Protein AF-A0AAV2RS19-F1 (afdb_monomer)

Foldseek 3Di:
DDDDDDDPDDDDPVVVVVVVLLVVLQVLVCVPVVGGFQDADPVPDPDGPDDPVVVLVCLDPVVLVSLLVSDDPPCNVLVSLLSLLVSLLVCQQLADPFAFQLVLSLVSLQVSVVSCCPPVVVDDDDPVSCCSSPPVSVVCVVVVNHHCNVVDCVVVVVVVVVLVVCLPPPFDPPDPVRSVVRSVVVVCCVPDVVNVVPDDFDAAPPPRDGDDHPDDPVPPDPPPQDPSNVSNVVGTDDDD

pLDDT: mean 82.83, std 15.18, range [28.61, 96.69]

Sequence (240 aa):
MTRPGVSVTRPNPGTKKLMKAKENVQDIFAAVLGRRIDAADGTGHTGTSLTGNLAKRFFAGECRVLLYKIVKEPHLGHVKKLHLHFDVILRILSSKNHSIDMDKFGNLCTTTYVDVLTHFKWVDLTPTVHKVLAHATELISNNMCMGIGHLSEEGLEACHKIIRRFRVSWTLQTSDQANLKDLLKKLWLRSDPLFYSYRRVVRCPKCGLKGHRRNCPIYDEKLNQSESDIMVEDIFVDLE

Solvent-accessible surface area (backbone atoms only — not comparable to full-atom values): 14137 Å² total; per-residue (Å²): 140,80,82,81,78,84,76,84,72,77,79,53,76,69,52,55,56,48,51,54,51,49,51,54,52,23,52,61,44,18,75,76,69,74,46,54,59,80,32,73,40,90,82,75,55,98,52,58,49,74,40,73,70,51,54,58,50,56,63,31,71,76,39,51,60,50,48,63,72,71,45,56,83,88,52,36,69,57,52,54,52,50,52,47,51,51,43,31,52,52,51,50,44,56,26,54,92,43,41,49,40,60,67,61,48,39,50,53,28,48,55,52,49,51,51,44,60,73,77,39,74,89,61,82,75,49,73,67,58,45,44,55,39,73,42,40,55,60,54,26,52,76,47,78,30,24,28,50,32,73,78,46,63,66,63,60,61,55,44,52,60,51,52,56,50,36,63,74,74,73,31,54,84,88,41,72,67,52,21,50,54,43,40,51,54,54,50,50,59,67,68,32,65,72,61,53,70,69,53,82,78,55,50,16,85,86,79,62,46,72,88,38,70,84,72,45,84,87,76,49,67,84,67,77,77,47,74,51,51,53,57,43,54,72,33,44,47,84,85,128

Structure (mmCIF, N/CA/C/O backbone):
data_AF-A0AAV2RS19-F1
#
_entry.id   AF-A0AAV2RS19-F1
#
loop_
_atom_site.group_PDB
_atom_site.id
_atom_site.type_symbol
_atom_site.label_atom_id
_atom_site.label_alt_id
_atom_site.label_comp_id
_atom_site.label_asym_id
_atom_site.label_entity_id
_atom_site.label_seq_id
_atom_site.pdbx_PDB_ins_code
_atom_site.Cartn_x
_atom_site.Cartn_y
_atom_site.Cartn_z
_atom_site.occupancy
_atom_site.B_iso_or_equiv
_atom_site.auth_seq_id
_atom_site.auth_comp_id
_atom_site.auth_asym_id
_atom_site.auth_atom_id
_atom_site.pdbx_PDB_model_num
ATOM 1 N N . MET A 1 1 ? -2.161 44.501 -12.868 1.00 36.09 1 MET A N 1
ATOM 2 C CA . MET A 1 1 ? -2.977 43.920 -11.779 1.00 36.09 1 MET A CA 1
ATOM 3 C C . MET A 1 1 ? -2.150 42.858 -11.071 1.00 36.09 1 MET A C 1
ATOM 5 O O . MET A 1 1 ? -2.034 41.739 -11.551 1.00 36.09 1 MET A O 1
ATOM 9 N N . THR A 1 2 ? -1.472 43.247 -9.997 1.00 31.12 2 THR A N 1
ATOM 10 C CA . THR A 1 2 ? -0.630 42.381 -9.164 1.00 31.12 2 THR A CA 1
ATOM 11 C C . THR A 1 2 ? -1.507 41.627 -8.161 1.00 31.12 2 THR A C 1
ATOM 13 O O . THR A 1 2 ? -2.383 42.217 -7.534 1.00 31.12 2 THR A O 1
ATOM 16 N N . ARG A 1 3 ? -1.311 40.306 -8.040 1.00 28.61 3 ARG A N 1
ATOM 17 C CA . ARG A 1 3 ? -2.023 39.466 -7.062 1.00 28.61 3 ARG A CA 1
ATOM 18 C C . ARG A 1 3 ? -1.646 39.901 -5.635 1.00 28.61 3 ARG A C 1
ATOM 20 O O . ARG A 1 3 ? -0.450 39.998 -5.360 1.00 28.61 3 ARG A O 1
ATOM 27 N N . PRO A 1 4 ? -2.612 40.136 -4.731 1.00 34.50 4 PRO A N 1
ATOM 28 C CA . PRO A 1 4 ? -2.314 40.446 -3.341 1.00 34.50 4 PRO A CA 1
ATOM 29 C C . PRO A 1 4 ? -1.726 39.221 -2.629 1.00 34.50 4 PRO A C 1
ATOM 31 O O . PRO A 1 4 ? -2.142 38.084 -2.856 1.00 34.50 4 PRO A O 1
ATOM 34 N N . GLY A 1 5 ? -0.711 39.484 -1.804 1.00 32.06 5 GLY A N 1
ATOM 35 C CA . GLY A 1 5 ? 0.072 38.490 -1.085 1.00 32.06 5 GLY A CA 1
ATOM 36 C C . GLY A 1 5 ? -0.763 37.650 -0.124 1.00 32.06 5 GLY A C 1
ATOM 37 O O . GLY A 1 5 ? -1.627 38.152 0.592 1.00 32.06 5 GLY A O 1
ATOM 38 N N . VAL A 1 6 ? -0.460 36.354 -0.100 1.00 34.12 6 VAL A N 1
ATOM 39 C CA . VAL A 1 6 ? -0.968 35.408 0.892 1.00 34.12 6 VAL A CA 1
ATOM 40 C C . VAL A 1 6 ? -0.411 35.822 2.253 1.00 34.12 6 VAL A C 1
ATOM 42 O O . VAL A 1 6 ? 0.781 35.678 2.524 1.00 34.12 6 VAL A O 1
ATOM 45 N N . SER A 1 7 ? -1.269 36.379 3.104 1.00 33.34 7 SER A N 1
ATOM 46 C CA . SER A 1 7 ? -0.941 36.689 4.491 1.00 33.34 7 SER A CA 1
ATOM 47 C C . SER A 1 7 ? -0.591 35.399 5.234 1.00 33.34 7 SER A C 1
ATOM 49 O O . SER A 1 7 ? -1.427 34.503 5.351 1.00 33.34 7 SER A O 1
ATOM 51 N N . VAL A 1 8 ? 0.632 35.315 5.759 1.00 42.88 8 VAL A N 1
ATOM 52 C CA . VAL A 1 8 ? 1.064 34.255 6.678 1.00 42.88 8 VAL A CA 1
ATOM 53 C C . VAL A 1 8 ? 0.287 34.422 7.986 1.00 42.88 8 VAL A C 1
ATOM 55 O O . VAL A 1 8 ? 0.667 35.180 8.878 1.00 42.88 8 VAL A O 1
ATOM 58 N N . THR A 1 9 ? -0.860 33.756 8.087 1.00 40.84 9 THR A N 1
ATOM 59 C CA . THR A 1 9 ? -1.677 33.730 9.301 1.00 40.84 9 THR A CA 1
ATOM 60 C C . THR A 1 9 ? -0.930 32.966 10.392 1.00 40.84 9 THR A C 1
ATOM 62 O O . THR A 1 9 ? -0.548 31.811 10.199 1.00 40.84 9 THR A O 1
ATOM 65 N N . ARG A 1 10 ? -0.717 33.603 11.552 1.00 43.56 10 ARG A N 1
ATOM 66 C CA . ARG A 1 10 ? -0.135 32.959 12.739 1.00 43.56 10 ARG A CA 1
ATOM 67 C C . ARG A 1 10 ? -0.940 31.694 13.098 1.00 43.56 10 ARG A C 1
ATOM 69 O O . ARG A 1 10 ? -2.168 31.763 13.121 1.00 43.56 10 ARG A O 1
ATOM 76 N N . PRO A 1 11 ? -0.288 30.564 13.428 1.00 41.28 11 PRO A N 1
ATOM 77 C CA . PRO A 1 11 ? -0.990 29.335 13.787 1.00 41.28 11 PRO A CA 1
ATOM 78 C C . PRO A 1 11 ? -1.848 29.529 15.052 1.00 41.28 11 PRO A C 1
ATOM 80 O O . PRO A 1 11 ? -1.338 29.892 16.117 1.00 41.28 11 PRO A O 1
ATOM 83 N N . ASN A 1 12 ? -3.158 29.291 14.911 1.00 44.81 12 ASN A N 1
ATOM 84 C CA . ASN A 1 12 ? -4.195 29.326 15.953 1.00 44.81 12 ASN A CA 1
ATOM 85 C C . ASN A 1 12 ? -3.767 28.460 17.168 1.00 44.81 12 ASN A C 1
ATOM 87 O O . ASN A 1 12 ? -3.241 27.373 16.940 1.00 44.81 12 ASN A O 1
ATOM 91 N N . PRO A 1 13 ? -3.935 28.848 18.447 1.00 48.97 13 PRO A N 1
ATOM 92 C CA . PRO A 1 13 ? -3.468 28.087 19.622 1.00 48.97 13 PRO A CA 1
ATOM 93 C C . PRO A 1 13 ? -3.751 26.569 19.631 1.00 48.97 13 PRO A C 1
ATOM 95 O O . PRO A 1 13 ? -2.924 25.806 20.138 1.00 48.97 13 PRO A O 1
ATOM 98 N N . GLY A 1 14 ? -4.851 26.104 19.026 1.00 61.72 14 GLY A N 1
ATOM 99 C CA . GLY A 1 14 ? -5.127 24.670 18.829 1.00 61.72 14 GLY A CA 1
ATOM 100 C C . GLY A 1 14 ? -4.103 23.953 17.934 1.00 61.72 14 GLY A C 1
ATOM 101 O O . GLY A 1 14 ? -3.698 22.829 18.224 1.00 61.72 14 GLY A O 1
ATOM 102 N N . THR A 1 15 ? -3.587 24.634 16.910 1.00 72.94 15 THR A N 1
ATOM 103 C CA . THR A 1 15 ? -2.567 24.096 15.993 1.00 72.94 15 THR A CA 1
ATOM 104 C C . THR A 1 15 ? -1.207 23.923 16.670 1.00 72.94 15 THR A C 1
ATOM 106 O O . THR A 1 15 ? -0.513 22.958 16.381 1.00 72.94 15 THR A O 1
ATOM 109 N N . LYS A 1 16 ? -0.836 24.765 17.647 1.00 78.62 16 LYS A N 1
ATOM 110 C CA . LYS A 1 16 ? 0.425 24.589 18.398 1.00 78.62 16 LYS A CA 1
ATOM 111 C C . LYS A 1 16 ? 0.408 23.336 19.276 1.00 78.62 16 LYS A C 1
ATOM 113 O O . LYS A 1 16 ? 1.398 22.610 19.326 1.00 78.62 16 LYS A O 1
ATOM 118 N N . LYS A 1 17 ? -0.719 23.068 19.947 1.00 86.12 17 LYS A N 1
ATOM 119 C CA . LYS A 1 17 ? -0.909 21.832 20.726 1.00 86.12 17 LYS A CA 1
ATOM 120 C C . LYS A 1 17 ? -0.865 20.600 19.819 1.00 86.12 17 LYS A C 1
ATOM 122 O O . LYS A 1 17 ? -0.201 19.628 20.166 1.00 86.12 17 LYS A O 1
ATOM 127 N N . LEU A 1 18 ? -1.508 20.675 18.651 1.00 84.38 18 LEU A N 1
ATOM 128 C CA . LEU A 1 18 ? -1.492 19.614 17.645 1.00 84.38 18 LEU A CA 1
ATOM 129 C C . LEU A 1 18 ? -0.078 19.342 17.112 1.00 84.38 18 LEU A C 1
ATOM 131 O O . LEU A 1 18 ? 0.334 18.190 17.063 1.00 84.38 18 LEU A O 1
ATOM 135 N N . MET A 1 19 ? 0.681 20.386 16.768 1.00 85.88 19 MET A N 1
ATOM 136 C CA . MET A 1 19 ? 2.053 20.254 16.264 1.00 85.88 19 MET A CA 1
ATOM 137 C C . MET A 1 19 ? 2.973 19.607 17.302 1.00 85.88 19 MET A C 1
ATOM 139 O O . MET A 1 19 ? 3.688 18.666 16.976 1.00 85.88 19 MET A O 1
ATOM 143 N N . LYS A 1 20 ? 2.881 20.021 18.573 1.00 88.56 20 LYS A N 1
ATOM 144 C CA . LYS A 1 20 ? 3.653 19.403 19.661 1.00 88.56 20 LYS A CA 1
ATOM 145 C C . LYS A 1 20 ? 3.257 17.940 19.896 1.00 88.56 20 LYS A C 1
ATOM 147 O O . LYS A 1 20 ? 4.112 17.094 20.132 1.00 88.56 20 LYS A O 1
ATOM 152 N N . ALA A 1 21 ? 1.962 17.626 19.826 1.00 87.50 21 ALA A N 1
ATOM 153 C CA . ALA A 1 21 ? 1.491 16.245 19.923 1.00 87.50 21 ALA A CA 1
ATOM 154 C C . ALA A 1 21 ? 1.991 15.394 18.745 1.00 87.50 21 ALA A C 1
ATOM 156 O O . ALA A 1 21 ? 2.433 14.267 18.956 1.00 87.50 21 ALA A O 1
ATOM 157 N N . LYS A 1 22 ? 1.979 15.949 17.527 1.00 89.00 22 LYS A N 1
ATOM 158 C CA . LYS A 1 22 ? 2.530 15.314 16.328 1.00 89.00 22 LYS A CA 1
ATOM 159 C C . LYS A 1 22 ? 4.017 15.016 16.502 1.00 89.00 22 LYS A C 1
ATOM 161 O O . LYS A 1 22 ? 4.405 13.872 16.308 1.00 89.00 22 LYS A O 1
ATOM 166 N N . GLU A 1 23 ? 4.823 15.986 16.926 1.00 88.88 23 GLU A N 1
ATOM 167 C CA . GLU A 1 23 ? 6.261 15.791 17.178 1.00 88.88 23 GLU A CA 1
ATOM 168 C C . GLU A 1 23 ? 6.518 14.670 18.194 1.00 88.88 23 GLU A C 1
ATOM 170 O O . GLU A 1 23 ? 7.289 13.753 17.914 1.00 88.88 23 GLU A O 1
ATOM 175 N N . ASN A 1 24 ? 5.791 14.665 19.316 1.00 89.50 24 ASN A N 1
ATOM 176 C CA . ASN A 1 24 ? 5.909 13.606 20.322 1.00 89.50 24 ASN A CA 1
ATOM 177 C C . ASN A 1 24 ? 5.630 12.215 19.731 1.00 89.50 24 ASN A C 1
ATOM 179 O O . ASN A 1 24 ? 6.363 11.263 19.994 1.00 89.50 24 ASN A O 1
ATOM 183 N N . VAL A 1 25 ? 4.573 12.083 18.924 1.00 88.62 25 VAL A N 1
ATOM 184 C CA . VAL A 1 25 ? 4.235 10.817 18.258 1.00 88.62 25 VAL A CA 1
ATOM 185 C C . VAL A 1 25 ? 5.331 10.430 17.263 1.00 88.62 25 VAL A C 1
ATOM 187 O O . VAL A 1 25 ? 5.772 9.282 17.253 1.00 88.62 25 VAL A O 1
ATOM 190 N N . GLN A 1 26 ? 5.818 11.377 16.461 1.00 88.75 26 GLN A N 1
ATOM 191 C CA . GLN A 1 26 ? 6.881 11.130 15.488 1.00 88.75 26 GLN A CA 1
ATOM 192 C C . GLN A 1 26 ? 8.158 10.605 16.138 1.00 88.75 26 GLN A C 1
ATOM 194 O O . GLN A 1 26 ? 8.768 9.691 15.587 1.00 88.75 26 GLN A O 1
ATOM 199 N N . ASP A 1 27 ? 8.539 11.142 17.295 1.00 87.88 27 ASP A N 1
ATOM 200 C CA . ASP A 1 27 ? 9.735 10.718 18.021 1.00 87.88 27 ASP A CA 1
ATOM 201 C C . ASP A 1 27 ? 9.582 9.319 18.626 1.00 87.88 27 ASP A C 1
ATOM 203 O O . ASP A 1 27 ? 10.487 8.491 18.496 1.00 87.88 27 ASP A O 1
ATOM 207 N N . ILE A 1 28 ? 8.410 9.002 19.189 1.00 87.38 28 ILE A N 1
ATOM 208 C CA . ILE A 1 28 ? 8.114 7.656 19.708 1.00 87.38 28 ILE A CA 1
ATOM 209 C C . ILE A 1 28 ? 8.199 6.614 18.588 1.00 87.38 28 ILE A C 1
ATOM 211 O O . ILE A 1 28 ? 8.817 5.561 18.753 1.00 87.38 28 ILE A O 1
ATOM 215 N N . PHE A 1 29 ? 7.608 6.904 17.427 1.00 86.06 29 PHE A N 1
ATOM 216 C CA . PHE A 1 29 ? 7.669 5.993 16.287 1.00 86.06 29 PHE A CA 1
ATOM 217 C C . PHE A 1 29 ? 9.056 5.944 15.642 1.00 86.06 29 PHE A C 1
ATOM 219 O O . PHE A 1 29 ? 9.463 4.879 15.181 1.00 86.06 29 PHE A O 1
ATOM 226 N N . ALA A 1 30 ? 9.808 7.047 15.633 1.00 86.88 30 ALA A N 1
ATOM 227 C CA . ALA A 1 30 ? 11.164 7.075 15.092 1.00 86.88 30 ALA A CA 1
ATOM 228 C C . ALA A 1 30 ? 12.121 6.164 15.862 1.00 86.88 30 ALA A C 1
ATOM 230 O O . ALA A 1 30 ? 12.968 5.533 15.232 1.00 86.88 30 ALA A O 1
ATOM 231 N N . ALA A 1 31 ? 11.951 6.037 17.181 1.00 84.44 31 ALA A N 1
ATOM 232 C CA . ALA A 1 31 ? 12.764 5.145 18.005 1.00 84.44 31 ALA A CA 1
ATOM 233 C C . ALA A 1 31 ? 12.666 3.668 17.575 1.00 84.44 31 ALA A C 1
ATOM 235 O O . ALA A 1 31 ? 13.648 2.939 17.666 1.00 84.44 31 ALA A O 1
ATOM 236 N N . VAL A 1 32 ? 11.509 3.231 17.062 1.00 83.38 32 VAL A N 1
ATOM 237 C CA . VAL A 1 32 ? 11.280 1.833 16.642 1.00 83.38 32 VAL A CA 1
ATOM 238 C C . VAL A 1 32 ? 11.424 1.652 15.132 1.00 83.38 32 VAL A C 1
ATOM 240 O O . VAL A 1 32 ? 12.024 0.694 14.641 1.00 83.38 32 VAL A O 1
ATOM 243 N N . LEU A 1 33 ? 10.900 2.594 14.351 1.00 81.75 33 LEU A N 1
ATOM 244 C CA . LEU A 1 33 ? 10.945 2.519 12.894 1.00 81.75 33 LEU A CA 1
ATOM 245 C C . LEU A 1 33 ? 12.289 2.979 12.318 1.00 81.75 33 LEU A C 1
ATOM 247 O O . LEU A 1 33 ? 12.562 2.731 11.142 1.00 81.75 33 LEU A O 1
ATOM 251 N N . GLY A 1 34 ? 13.135 3.626 13.120 1.00 81.44 34 GLY A N 1
ATOM 252 C CA . GLY A 1 34 ? 14.403 4.217 12.690 1.00 81.44 34 GLY A CA 1
ATOM 253 C C . GLY A 1 34 ? 14.232 5.444 11.787 1.00 81.44 34 GLY A C 1
ATOM 254 O O . GLY A 1 34 ? 15.206 5.918 11.208 1.00 81.44 34 GLY A O 1
ATOM 255 N N . ARG A 1 35 ? 12.995 5.932 11.602 1.00 80.62 35 ARG A N 1
ATOM 256 C CA . ARG A 1 35 ? 12.638 7.105 10.788 1.00 80.62 35 ARG A CA 1
ATOM 257 C C . ARG A 1 35 ? 11.384 7.777 11.340 1.00 80.62 35 ARG A C 1
ATOM 259 O O . ARG A 1 35 ? 10.464 7.088 11.773 1.00 80.62 35 ARG A O 1
ATOM 266 N N . ARG A 1 36 ? 11.317 9.109 11.252 1.00 80.75 36 ARG A N 1
ATOM 267 C CA . ARG A 1 36 ? 10.113 9.878 11.605 1.00 80.75 36 ARG A CA 1
ATOM 268 C C . ARG A 1 36 ? 8.989 9.627 10.595 1.00 80.75 36 ARG A C 1
ATOM 270 O O . ARG A 1 36 ? 9.194 9.746 9.385 1.00 80.75 36 ARG A O 1
ATOM 277 N N . ILE A 1 37 ? 7.803 9.295 11.100 1.00 83.25 37 ILE A N 1
ATOM 278 C CA . ILE A 1 37 ? 6.567 9.185 10.308 1.00 83.25 37 ILE A CA 1
ATOM 279 C C . ILE A 1 37 ? 6.061 10.591 9.966 1.00 83.25 37 ILE A C 1
ATOM 281 O O . ILE A 1 37 ? 6.211 11.499 10.773 1.00 83.25 37 ILE A O 1
ATOM 285 N N . ASP A 1 38 ? 5.444 10.783 8.798 1.00 81.38 38 ASP A N 1
ATOM 286 C CA . ASP A 1 38 ? 4.766 12.038 8.426 1.00 81.38 38 ASP A CA 1
ATOM 287 C C . ASP A 1 38 ? 5.663 13.295 8.537 1.00 81.38 38 ASP A C 1
ATOM 289 O O . ASP A 1 38 ? 5.249 14.383 8.954 1.00 81.38 38 ASP A O 1
ATOM 293 N N . ALA A 1 39 ? 6.942 13.114 8.200 1.00 80.19 39 ALA A N 1
ATOM 294 C CA . ALA A 1 39 ? 7.935 14.174 8.098 1.00 80.19 39 ALA A CA 1
ATOM 295 C C . ALA A 1 39 ? 8.169 14.515 6.622 1.00 80.19 39 ALA A C 1
ATOM 297 O O . ALA A 1 39 ? 8.086 13.633 5.763 1.00 80.19 39 ALA A O 1
ATOM 298 N N . ALA A 1 40 ? 8.466 15.781 6.324 1.00 71.31 40 ALA A N 1
ATOM 299 C CA . ALA A 1 40 ? 8.896 16.172 4.985 1.00 71.31 40 ALA A CA 1
ATOM 300 C C . ALA A 1 40 ? 10.187 15.425 4.620 1.00 71.31 40 ALA A C 1
ATOM 302 O O . ALA A 1 40 ? 11.056 15.225 5.475 1.00 71.31 40 ALA A O 1
ATOM 303 N N . ASP A 1 41 ? 10.307 14.993 3.366 1.00 65.56 41 ASP A N 1
ATOM 304 C CA . ASP A 1 41 ? 11.537 14.361 2.900 1.00 65.56 41 ASP A CA 1
ATOM 305 C C . ASP A 1 41 ? 12.698 15.373 2.972 1.00 65.56 41 ASP A C 1
ATOM 307 O O . ASP A 1 41 ? 12.672 16.431 2.341 1.00 65.56 41 ASP A O 1
ATOM 311 N N . GLY A 1 42 ? 13.733 15.049 3.756 1.00 58.94 42 GLY A N 1
ATOM 312 C CA . GLY A 1 42 ? 14.910 15.902 3.952 1.00 58.94 42 GLY A CA 1
ATOM 313 C C . GLY A 1 42 ? 15.753 16.097 2.687 1.00 58.94 42 GLY A C 1
ATOM 314 O O . GLY A 1 42 ? 16.681 16.898 2.692 1.00 58.94 42 GLY A O 1
ATOM 315 N N . THR A 1 43 ? 15.438 15.382 1.602 1.00 60.56 43 THR A N 1
ATOM 316 C CA . THR A 1 43 ? 16.114 15.506 0.302 1.00 60.56 43 THR A CA 1
ATOM 317 C C . THR A 1 43 ? 15.512 16.569 -0.626 1.00 60.56 43 THR A C 1
ATOM 319 O O . THR A 1 43 ? 15.966 16.699 -1.760 1.00 60.56 43 THR A O 1
ATOM 322 N N . GLY A 1 44 ? 14.507 17.334 -0.180 1.00 52.09 44 GLY A N 1
ATOM 323 C CA . GLY A 1 44 ? 13.930 18.443 -0.954 1.00 52.09 44 GLY A CA 1
ATOM 324 C C . GLY A 1 44 ? 12.999 18.021 -2.097 1.00 52.09 44 GLY A C 1
ATOM 325 O O . GLY A 1 44 ? 12.537 18.870 -2.857 1.00 52.09 44 GLY A O 1
ATOM 326 N N . HIS A 1 45 ? 12.689 16.728 -2.217 1.00 56.41 45 HIS A N 1
ATOM 327 C CA . HIS A 1 45 ? 11.635 16.250 -3.106 1.00 56.41 45 HIS A CA 1
ATOM 328 C C . HIS A 1 45 ? 10.264 16.514 -2.468 1.00 56.41 45 HIS A C 1
ATOM 330 O O . HIS A 1 45 ? 10.086 16.362 -1.260 1.00 56.41 45 HIS A O 1
ATOM 336 N N . THR A 1 46 ? 9.275 16.896 -3.277 1.00 55.22 46 THR A N 1
ATOM 337 C CA . THR A 1 46 ? 7.878 17.014 -2.849 1.00 55.22 46 THR A CA 1
AT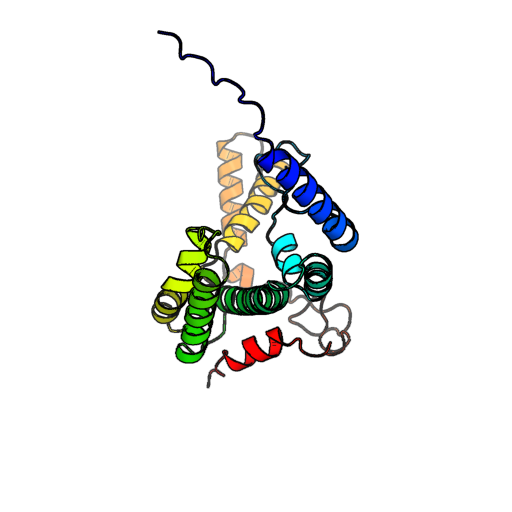OM 338 C C . THR A 1 46 ? 7.353 15.639 -2.426 1.00 55.22 46 THR A C 1
ATOM 340 O O . THR A 1 46 ? 7.038 14.794 -3.258 1.00 55.22 46 THR A O 1
ATOM 343 N N . GLY A 1 47 ? 7.285 15.397 -1.117 1.00 61.59 47 GLY A N 1
ATOM 344 C CA . GLY A 1 47 ? 6.792 14.145 -0.550 1.00 61.59 47 GLY A CA 1
ATOM 345 C C . GLY A 1 47 ? 6.864 14.114 0.976 1.00 61.59 47 GLY A C 1
ATOM 346 O O . GLY A 1 47 ? 7.606 14.873 1.604 1.00 61.59 47 GLY A O 1
ATOM 347 N N . THR A 1 48 ? 6.076 13.225 1.578 1.00 67.50 48 THR A N 1
ATOM 348 C CA . THR A 1 48 ? 6.181 12.870 2.998 1.00 67.50 48 THR A CA 1
ATOM 349 C C . THR A 1 48 ? 6.960 11.563 3.142 1.00 67.50 48 THR A C 1
ATOM 351 O O . THR A 1 48 ? 7.063 10.769 2.207 1.00 67.50 48 THR A O 1
ATOM 354 N N . SER A 1 49 ? 7.488 11.286 4.334 1.00 66.81 49 SER A N 1
ATOM 355 C CA . SER A 1 49 ? 8.215 10.047 4.642 1.00 66.81 49 SER A CA 1
ATOM 356 C C . SER A 1 49 ? 7.359 8.765 4.556 1.00 66.81 49 SER A C 1
ATOM 358 O O . SER A 1 49 ? 7.868 7.661 4.781 1.00 66.81 49 SER A O 1
ATOM 360 N N . LEU A 1 50 ? 6.075 8.888 4.198 1.00 80.88 50 LEU A N 1
ATOM 361 C CA . LEU A 1 50 ? 5.061 7.836 4.111 1.00 80.88 50 LEU A CA 1
ATOM 362 C C . LEU A 1 50 ? 5.235 6.960 2.860 1.00 80.88 50 LEU A C 1
ATOM 364 O O . LEU A 1 50 ? 4.443 6.984 1.925 1.00 80.88 50 LEU A O 1
ATOM 368 N N . THR A 1 51 ? 6.295 6.155 2.848 1.00 83.25 51 THR A N 1
ATOM 369 C CA . THR A 1 51 ? 6.535 5.158 1.790 1.00 83.25 51 THR A CA 1
ATOM 370 C C . THR A 1 51 ? 5.751 3.864 2.032 1.00 83.25 51 THR A C 1
ATOM 372 O O . THR A 1 51 ? 5.463 3.518 3.177 1.00 83.25 51 THR A O 1
ATOM 375 N N . GLY A 1 52 ? 5.509 3.068 0.983 1.00 82.25 52 GLY A N 1
ATOM 376 C CA . GLY A 1 52 ? 4.851 1.757 1.119 1.00 82.25 52 GLY A CA 1
ATOM 377 C C . GLY A 1 52 ? 5.555 0.799 2.096 1.00 82.25 52 GLY A C 1
ATOM 378 O O . GLY A 1 52 ? 4.902 0.046 2.812 1.00 82.25 52 GLY A O 1
ATOM 379 N N . ASN A 1 53 ? 6.886 0.873 2.215 1.00 83.81 53 ASN A N 1
ATOM 380 C CA . ASN A 1 53 ? 7.626 0.097 3.219 1.00 83.81 53 ASN A CA 1
ATOM 381 C C . ASN A 1 53 ? 7.355 0.581 4.649 1.00 83.81 53 ASN A C 1
ATOM 383 O O . ASN A 1 53 ? 7.294 -0.235 5.566 1.00 83.81 53 ASN A O 1
ATOM 387 N N . LEU A 1 54 ? 7.206 1.89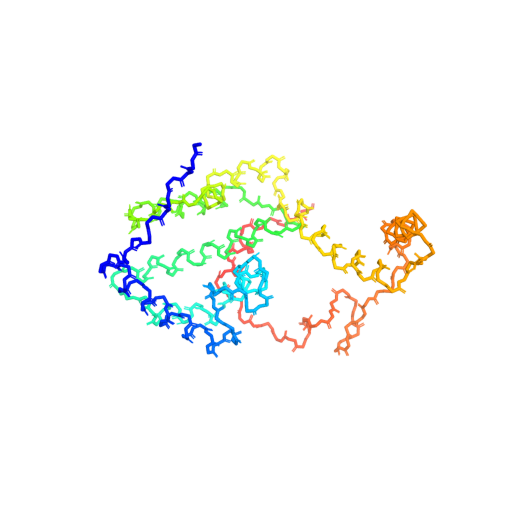4 4.847 1.00 86.50 54 LEU A N 1
ATOM 388 C CA . LEU A 1 54 ? 6.853 2.452 6.149 1.00 86.50 54 LEU A CA 1
ATOM 389 C C . LEU A 1 54 ? 5.417 2.074 6.525 1.00 86.50 54 LEU A C 1
ATOM 391 O O . LEU A 1 54 ? 5.193 1.655 7.655 1.00 86.50 54 LEU A O 1
ATOM 395 N N . ALA A 1 55 ? 4.482 2.139 5.572 1.00 87.88 55 ALA A N 1
ATOM 396 C CA . ALA A 1 55 ? 3.098 1.714 5.771 1.00 87.88 55 ALA A CA 1
ATOM 397 C C . ALA A 1 55 ? 3.011 0.239 6.200 1.00 87.88 55 ALA A C 1
ATOM 399 O O . ALA A 1 55 ? 2.383 -0.068 7.208 1.00 87.88 55 ALA A O 1
ATOM 400 N N . LYS A 1 56 ? 3.730 -0.668 5.521 1.00 86.94 56 LYS A N 1
ATOM 401 C CA . LYS A 1 56 ? 3.792 -2.093 5.905 1.00 86.94 56 LYS A CA 1
ATOM 402 C C . LYS A 1 56 ? 4.308 -2.296 7.332 1.00 86.94 56 LYS A C 1
ATOM 404 O O . LYS A 1 56 ? 3.773 -3.115 8.068 1.00 86.94 56 LYS A O 1
ATOM 409 N N . ARG A 1 57 ? 5.324 -1.532 7.749 1.00 87.38 57 ARG A N 1
ATOM 410 C CA . ARG A 1 57 ? 5.838 -1.593 9.128 1.00 87.38 57 ARG A CA 1
ATOM 411 C C . ARG A 1 57 ? 4.878 -0.985 10.147 1.00 87.38 57 ARG A C 1
ATOM 413 O O . ARG A 1 57 ? 4.810 -1.483 11.261 1.00 87.38 57 ARG A O 1
ATOM 420 N N . PHE A 1 58 ? 4.124 0.047 9.775 1.00 89.25 58 PHE A N 1
ATOM 421 C CA . PHE A 1 58 ? 3.141 0.678 10.656 1.00 89.25 58 PHE A CA 1
ATOM 422 C C . PHE A 1 58 ? 2.014 -0.279 11.071 1.00 89.25 58 PHE A C 1
ATOM 424 O O . PHE A 1 58 ? 1.533 -0.201 12.201 1.00 89.25 58 PHE A O 1
ATOM 431 N N . PHE A 1 59 ? 1.615 -1.201 10.191 1.00 88.81 59 PHE A N 1
ATOM 432 C CA . PHE A 1 59 ? 0.607 -2.218 10.507 1.00 88.81 59 PHE A CA 1
ATOM 433 C C . PHE A 1 59 ? 1.165 -3.465 11.213 1.00 88.81 59 PHE A C 1
ATOM 435 O O . PHE A 1 59 ? 0.391 -4.263 11.743 1.00 88.81 59 PHE A O 1
ATOM 442 N N . ALA A 1 60 ? 2.493 -3.600 11.302 1.00 85.00 60 ALA A N 1
ATOM 443 C CA . ALA A 1 60 ? 3.144 -4.713 11.983 1.00 85.00 60 ALA A CA 1
ATOM 444 C C . ALA A 1 60 ? 2.965 -4.659 13.514 1.00 85.00 60 ALA A C 1
ATOM 446 O O . ALA A 1 60 ? 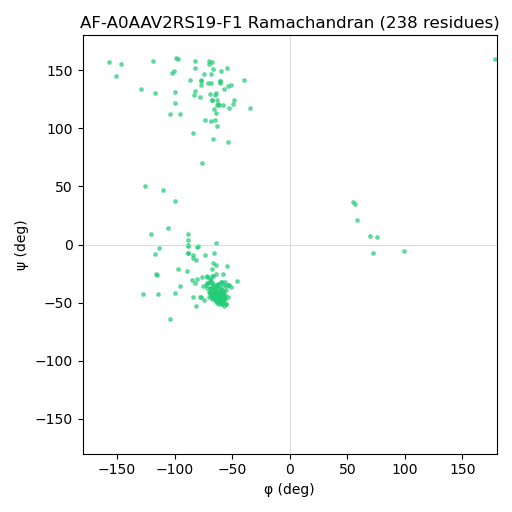2.750 -3.598 14.110 1.00 85.00 60 ALA A O 1
ATOM 447 N N . GLY A 1 61 ? 3.116 -5.819 14.165 1.00 81.69 61 GLY A N 1
ATOM 448 C CA . GLY A 1 61 ? 2.900 -5.982 15.609 1.00 81.69 61 GLY A CA 1
ATOM 449 C C . GLY A 1 61 ? 3.724 -5.034 16.489 1.00 81.69 61 GLY A C 1
ATOM 450 O O . GLY A 1 61 ? 3.210 -4.523 17.482 1.00 81.69 61 GLY A O 1
ATOM 451 N N . GLU A 1 62 ? 4.960 -4.712 16.094 1.00 82.94 62 GLU A N 1
ATOM 452 C CA . GLU A 1 62 ? 5.822 -3.757 16.812 1.00 82.94 62 GLU A CA 1
ATOM 453 C C . GLU A 1 62 ? 5.151 -2.381 16.976 1.00 82.94 62 GLU A C 1
ATOM 455 O O . GLU A 1 62 ? 5.161 -1.793 18.059 1.00 82.94 62 GLU A O 1
ATOM 460 N N . CYS A 1 63 ? 4.514 -1.876 15.915 1.00 84.56 63 CYS A N 1
ATOM 461 C CA . CYS A 1 63 ? 3.834 -0.583 15.928 1.00 84.56 63 CYS A CA 1
ATOM 462 C C . CYS A 1 63 ? 2.484 -0.622 16.650 1.00 84.56 63 CYS A C 1
ATOM 464 O O . CYS A 1 63 ? 2.099 0.389 17.243 1.00 84.56 63 CYS A O 1
ATOM 466 N N . ARG A 1 64 ? 1.799 -1.775 16.682 1.00 84.62 64 ARG A N 1
ATOM 467 C CA . ARG A 1 64 ? 0.573 -1.953 17.486 1.00 84.62 64 ARG A CA 1
ATOM 468 C C . ARG A 1 64 ? 0.836 -1.670 18.958 1.00 84.62 64 ARG A C 1
ATOM 470 O O . ARG A 1 64 ? 0.129 -0.876 19.572 1.00 84.62 64 ARG A O 1
ATOM 477 N N . VAL A 1 65 ? 1.906 -2.245 19.507 1.00 85.19 65 VAL A N 1
ATOM 478 C CA . VAL A 1 65 ? 2.276 -2.051 20.918 1.00 85.19 65 VAL A CA 1
ATOM 479 C C . VAL A 1 65 ? 2.551 -0.576 21.230 1.00 85.19 65 VAL A C 1
ATOM 481 O O . VAL A 1 65 ? 2.189 -0.094 22.304 1.00 85.19 65 VAL A O 1
ATOM 484 N N . LEU A 1 66 ? 3.154 0.168 20.298 1.00 85.38 66 LEU A N 1
ATOM 485 C CA . LEU A 1 66 ? 3.387 1.606 20.467 1.00 85.38 66 LEU A CA 1
ATOM 486 C C . LEU A 1 66 ? 2.092 2.411 20.452 1.00 85.38 66 LEU A C 1
ATOM 488 O O . LEU A 1 66 ? 1.913 3.276 21.309 1.00 85.38 66 LEU A O 1
ATOM 492 N N . LEU A 1 67 ? 1.175 2.110 19.527 1.00 85.50 67 LEU A N 1
ATOM 493 C CA . LEU A 1 67 ? -0.136 2.761 19.487 1.00 85.50 67 LEU A CA 1
ATOM 494 C C . LEU A 1 67 ? -0.861 2.617 20.825 1.00 85.50 67 LEU A C 1
ATOM 496 O O . LEU A 1 67 ? -1.441 3.586 21.310 1.00 85.50 67 LEU A O 1
ATOM 500 N N . TYR A 1 68 ? -0.753 1.450 21.463 1.00 84.62 68 TYR A N 1
ATOM 501 C CA . TYR A 1 68 ? -1.424 1.187 22.737 1.00 84.62 68 TYR A CA 1
ATOM 502 C C . TYR A 1 68 ? -0.872 2.029 23.889 1.00 84.62 68 TYR A C 1
ATOM 504 O O . TYR A 1 68 ? -1.595 2.311 24.837 1.00 84.62 68 TYR A O 1
ATOM 512 N N . LYS A 1 69 ? 0.400 2.436 23.812 1.00 86.06 69 LYS A N 1
ATOM 513 C CA . LYS A 1 69 ? 1.031 3.315 24.806 1.00 86.06 69 LYS A CA 1
ATOM 514 C C . LYS A 1 69 ? 0.676 4.786 24.594 1.00 86.06 69 LYS A C 1
ATOM 516 O O . LYS A 1 69 ? 0.671 5.557 25.549 1.00 86.06 69 LYS A O 1
ATOM 521 N N . ILE A 1 70 ? 0.429 5.182 23.347 1.00 87.19 70 ILE A N 1
ATOM 522 C CA . ILE A 1 70 ? 0.165 6.576 22.971 1.00 87.19 70 ILE A CA 1
ATOM 523 C C . ILE A 1 70 ? -1.309 6.928 23.189 1.00 87.19 70 ILE A C 1
ATOM 525 O O . ILE A 1 70 ? -1.623 8.000 23.710 1.00 87.19 70 ILE A O 1
ATOM 529 N N . VAL A 1 71 ? -2.213 6.043 22.766 1.00 87.19 71 VAL A N 1
ATOM 530 C CA . VAL A 1 71 ? -3.655 6.291 22.802 1.00 87.19 71 VAL A CA 1
ATOM 531 C C . VAL A 1 71 ? -4.200 5.974 24.189 1.00 87.19 71 VAL A C 1
ATOM 533 O O . VAL A 1 71 ? -3.968 4.900 24.734 1.00 87.19 71 VAL A O 1
ATOM 536 N N . LYS A 1 72 ? -4.944 6.923 24.757 1.00 86.94 72 LYS A N 1
ATOM 537 C CA . LYS A 1 72 ? -5.580 6.791 26.071 1.00 86.94 72 LYS A CA 1
ATOM 538 C C . LYS A 1 72 ? -7.042 6.364 25.933 1.00 86.94 72 LYS A C 1
ATOM 540 O O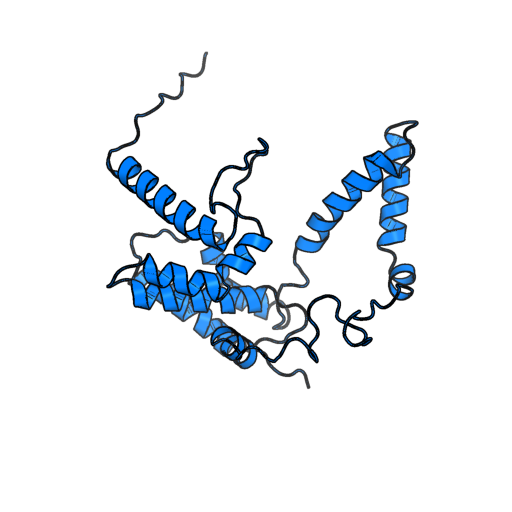 . LYS A 1 72 ? -7.664 6.567 24.888 1.00 86.94 72 LYS A O 1
ATOM 545 N N . GLU A 1 73 ? -7.594 5.811 27.008 1.00 84.62 73 GLU A N 1
ATOM 546 C CA . GLU A 1 73 ? -9.035 5.574 27.130 1.00 84.62 73 GLU A CA 1
ATOM 547 C C . GLU A 1 73 ? -9.829 6.890 27.019 1.00 84.62 73 GLU A C 1
ATOM 549 O O . GLU A 1 73 ? -9.303 7.945 27.396 1.00 84.62 73 GLU A O 1
ATOM 554 N N . PRO A 1 74 ? -11.070 6.872 26.491 1.00 85.38 74 PRO A N 1
ATOM 555 C CA . PRO A 1 74 ? -11.888 5.707 26.103 1.00 85.38 74 PRO A CA 1
ATOM 556 C C . PRO A 1 74 ? -11.675 5.217 24.654 1.00 85.38 74 PRO A C 1
ATOM 558 O O . PRO A 1 74 ? -12.333 4.289 24.195 1.00 85.38 74 PRO A O 1
ATOM 561 N N . HIS A 1 75 ? -10.794 5.864 23.885 1.00 87.00 75 HIS A N 1
ATOM 562 C CA . HIS A 1 75 ? -10.644 5.582 22.451 1.00 87.00 75 HIS A CA 1
ATOM 563 C C . HIS A 1 75 ? -9.728 4.395 22.149 1.00 87.00 75 HIS A C 1
ATOM 565 O O . HIS A 1 75 ? -9.692 3.932 21.008 1.00 87.00 75 HIS A O 1
ATOM 571 N N . LEU A 1 76 ? -8.985 3.901 23.143 1.00 89.50 76 LEU A N 1
ATOM 572 C CA . LEU A 1 76 ? -7.979 2.864 22.954 1.00 89.50 76 LEU A CA 1
ATOM 573 C C . LEU A 1 76 ? -8.589 1.607 22.329 1.00 89.50 76 LEU A C 1
ATOM 575 O O . LEU A 1 76 ? -8.112 1.184 21.280 1.00 89.50 76 LEU A O 1
ATOM 579 N N . GLY A 1 77 ? -9.664 1.057 22.905 1.00 90.56 77 GLY A N 1
ATOM 580 C CA . GLY A 1 77 ? -10.324 -0.146 22.379 1.00 90.56 77 GLY A CA 1
ATOM 581 C C . GLY A 1 77 ? -10.723 -0.021 20.904 1.00 90.56 77 GLY A C 1
ATOM 582 O O . GLY A 1 77 ? -10.410 -0.895 20.095 1.00 90.56 77 GLY A O 1
ATOM 583 N N . HIS A 1 78 ? -11.318 1.113 20.527 1.00 91.44 78 HIS A N 1
ATOM 584 C CA . HIS A 1 78 ? -11.726 1.372 19.146 1.00 91.44 78 HIS A CA 1
ATOM 585 C C . HIS A 1 78 ? -10.532 1.537 18.201 1.00 91.44 78 HIS A C 1
ATOM 587 O O . HIS A 1 78 ? -10.544 0.982 17.106 1.00 91.44 78 HIS A O 1
ATOM 593 N N . VAL A 1 79 ? -9.466 2.233 18.616 1.00 91.62 79 VAL A N 1
ATOM 594 C CA . VAL A 1 79 ? -8.259 2.376 17.784 1.00 91.62 79 VAL A CA 1
ATOM 595 C C . VAL A 1 79 ? -7.569 1.029 17.558 1.00 91.62 79 VAL A C 1
ATOM 597 O O . VAL A 1 79 ? -7.096 0.782 16.450 1.00 91.62 79 VAL A O 1
ATOM 600 N N . LYS A 1 80 ? -7.540 0.138 18.562 1.00 91.50 80 LYS A N 1
ATOM 601 C CA . LYS A 1 80 ? -7.004 -1.227 18.400 1.00 91.50 80 LYS A CA 1
ATOM 602 C C . LYS A 1 80 ? -7.753 -1.987 17.311 1.00 91.50 80 LYS A C 1
ATOM 604 O O . LYS A 1 80 ? -7.130 -2.501 16.385 1.00 91.50 80 LYS A O 1
ATOM 609 N N . LYS A 1 81 ? -9.085 -1.998 17.415 1.00 92.38 81 LYS A N 1
ATOM 610 C CA . LYS A 1 81 ? -9.971 -2.664 16.459 1.00 92.38 81 LYS A CA 1
ATOM 611 C C . LYS A 1 81 ? -9.798 -2.096 15.051 1.00 92.38 81 LYS A C 1
ATOM 613 O O . LYS A 1 81 ? -9.578 -2.855 14.115 1.00 92.38 81 LYS A O 1
ATOM 618 N N . LEU A 1 82 ? -9.794 -0.769 14.906 1.00 93.25 82 LEU A N 1
ATOM 619 C CA . LEU A 1 82 ? -9.586 -0.116 13.611 1.00 93.25 82 LEU A CA 1
ATOM 620 C C . LEU A 1 82 ? -8.225 -0.453 13.001 1.00 93.25 82 LEU A C 1
ATOM 622 O O . LEU A 1 82 ? -8.152 -0.761 11.816 1.00 93.25 82 LEU A O 1
ATOM 626 N N . HIS A 1 83 ? -7.145 -0.407 13.784 1.00 92.56 83 HIS A N 1
ATOM 627 C CA . HIS A 1 83 ? -5.806 -0.722 13.277 1.00 92.56 83 HIS A CA 1
ATOM 628 C C . HIS A 1 83 ? -5.715 -2.165 12.772 1.00 92.56 83 HIS A C 1
ATOM 630 O O . HIS A 1 83 ? -5.173 -2.394 11.691 1.00 92.56 83 HIS A O 1
ATOM 636 N N . LEU A 1 84 ? -6.305 -3.109 13.511 1.00 92.75 84 LEU A N 1
ATOM 637 C CA . LEU A 1 84 ? -6.396 -4.511 13.111 1.00 92.75 84 LEU A CA 1
ATOM 638 C C . LEU A 1 84 ? -7.219 -4.680 11.827 1.00 92.75 84 LEU A C 1
ATOM 640 O O . LEU A 1 84 ? -6.748 -5.294 10.874 1.00 92.75 84 LEU A O 1
ATOM 644 N N . HIS A 1 85 ? -8.415 -4.093 11.775 1.00 94.88 85 HIS A N 1
ATOM 645 C CA . HIS A 1 85 ? -9.295 -4.187 10.613 1.00 94.88 85 HIS A CA 1
ATOM 646 C C . HIS A 1 85 ? -8.645 -3.590 9.359 1.00 94.88 85 HIS A C 1
ATOM 648 O O . HIS A 1 85 ? -8.687 -4.206 8.298 1.00 94.88 85 HIS A O 1
ATOM 654 N N . PHE A 1 86 ? -7.989 -2.428 9.467 1.00 95.06 86 PHE A N 1
ATOM 655 C CA . PHE A 1 86 ? -7.274 -1.834 8.336 1.00 95.06 86 PHE A CA 1
ATOM 656 C C . PHE A 1 86 ? -6.089 -2.687 7.874 1.00 95.06 86 PHE A C 1
ATOM 658 O O . PHE A 1 86 ? -5.878 -2.778 6.667 1.00 95.06 86 PHE A O 1
ATOM 665 N N . ASP A 1 87 ? -5.345 -3.335 8.778 1.00 94.19 87 ASP A N 1
ATOM 666 C CA . ASP A 1 87 ? -4.298 -4.287 8.376 1.00 94.19 87 ASP A CA 1
ATOM 667 C C . ASP A 1 87 ? -4.889 -5.424 7.528 1.00 94.19 87 ASP A C 1
ATOM 669 O O . ASP A 1 87 ? -4.424 -5.682 6.417 1.00 94.19 87 ASP A O 1
ATOM 673 N N . VAL A 1 88 ? -5.964 -6.052 8.012 1.00 94.19 88 VAL A N 1
ATOM 674 C CA . VAL A 1 88 ? -6.647 -7.160 7.326 1.00 94.19 88 VAL A CA 1
ATOM 675 C C . VAL A 1 88 ? -7.197 -6.715 5.967 1.00 94.19 88 VAL A C 1
ATOM 677 O O . VAL A 1 88 ? -6.869 -7.316 4.944 1.00 94.19 88 VAL A O 1
ATOM 680 N N . ILE A 1 89 ? -7.957 -5.615 5.921 1.00 95.56 89 ILE A N 1
ATOM 681 C CA . ILE A 1 89 ? -8.563 -5.088 4.688 1.00 95.56 89 ILE A CA 1
ATOM 682 C C . ILE A 1 89 ? -7.491 -4.760 3.641 1.00 95.56 89 ILE A C 1
ATOM 684 O O . ILE A 1 89 ? -7.612 -5.154 2.481 1.00 95.56 89 ILE A O 1
ATOM 688 N N . LEU A 1 90 ? -6.417 -4.062 4.030 1.00 94.44 90 LEU A N 1
ATOM 689 C CA . LEU A 1 90 ? -5.353 -3.682 3.096 1.00 94.44 90 LEU A CA 1
ATOM 690 C C . LEU A 1 90 ? -4.578 -4.900 2.578 1.00 94.44 90 LEU A C 1
ATOM 692 O O . LEU A 1 90 ? -4.164 -4.905 1.414 1.00 94.44 90 LEU A O 1
ATOM 696 N N . ARG A 1 91 ? -4.394 -5.936 3.405 1.00 92.69 91 ARG A N 1
ATOM 697 C CA . ARG A 1 91 ? -3.766 -7.202 2.995 1.00 92.69 91 ARG A CA 1
ATOM 698 C C . ARG A 1 91 ? -4.628 -7.970 2.000 1.00 92.69 91 ARG A C 1
ATOM 700 O O . ARG A 1 91 ? -4.088 -8.438 1.000 1.00 92.69 91 ARG A O 1
ATOM 707 N N . ILE A 1 92 ? -5.937 -8.041 2.234 1.00 93.00 92 ILE A N 1
ATOM 708 C CA . ILE A 1 92 ? -6.899 -8.670 1.318 1.00 93.00 92 ILE A CA 1
ATOM 709 C C . ILE A 1 92 ? -6.916 -7.928 -0.021 1.00 93.00 92 ILE A C 1
ATOM 711 O O . ILE A 1 92 ? -6.727 -8.545 -1.068 1.00 93.00 92 ILE A O 1
ATOM 715 N N . LEU A 1 93 ? -7.017 -6.596 -0.001 1.00 92.75 93 LEU A N 1
ATOM 716 C CA . LEU A 1 93 ? -6.968 -5.766 -1.210 1.00 92.75 93 LEU A CA 1
ATOM 717 C C . LEU A 1 93 ? -5.673 -5.949 -2.008 1.00 92.75 93 LEU A C 1
ATOM 719 O O . LEU A 1 93 ? -5.701 -6.024 -3.235 1.00 92.75 93 LEU A O 1
ATOM 723 N N . SER A 1 94 ? -4.538 -6.031 -1.312 1.00 91.50 94 SER A N 1
ATOM 724 C CA . SER A 1 94 ? -3.212 -6.182 -1.923 1.00 91.50 94 SER A CA 1
ATOM 725 C C . SER A 1 94 ? -2.890 -7.623 -2.336 1.00 91.50 94 SER A C 1
ATOM 727 O O . SER A 1 94 ? -1.804 -7.880 -2.873 1.00 91.50 94 SER A O 1
ATOM 729 N N . SER A 1 95 ? -3.791 -8.571 -2.073 1.00 90.88 95 SER A N 1
ATOM 730 C CA . SER A 1 95 ? -3.607 -9.968 -2.444 1.00 90.88 95 SER A CA 1
ATOM 731 C C . SER A 1 95 ? -3.667 -10.134 -3.964 1.00 90.88 95 SER A C 1
ATOM 733 O O . SER A 1 95 ? -4.313 -9.368 -4.680 1.00 90.88 95 SER A O 1
ATOM 735 N N . LYS A 1 96 ? -2.893 -11.095 -4.472 1.00 86.25 96 LYS A N 1
ATOM 736 C CA . LYS A 1 96 ? -2.743 -11.343 -5.907 1.00 86.25 96 LYS A CA 1
ATOM 737 C C . LYS A 1 96 ? -3.548 -12.582 -6.297 1.00 86.25 96 LYS A C 1
ATOM 739 O O . LYS A 1 96 ? -4.536 -12.462 -7.003 1.00 86.25 96 LYS A O 1
ATOM 744 N N . ASN A 1 97 ? -3.203 -13.759 -5.789 1.00 82.25 97 ASN A N 1
ATOM 745 C CA . ASN A 1 97 ? -3.788 -15.029 -6.239 1.00 82.25 97 ASN A CA 1
ATOM 746 C C . ASN A 1 97 ? -4.703 -15.677 -5.188 1.00 82.25 97 ASN A C 1
ATOM 748 O O . ASN A 1 97 ? -4.543 -16.859 -4.906 1.00 82.25 97 ASN A O 1
ATOM 752 N N . HIS A 1 98 ? -5.607 -14.913 -4.576 1.00 86.06 98 HIS A N 1
ATOM 753 C CA . HIS A 1 98 ? -6.524 -15.452 -3.569 1.00 86.06 98 HIS A CA 1
ATOM 754 C C . HIS A 1 98 ? -7.963 -15.072 -3.896 1.00 86.06 98 HIS A C 1
ATOM 756 O O . HIS A 1 98 ? -8.229 -13.908 -4.213 1.00 86.06 98 HIS A O 1
ATOM 762 N N . SER A 1 99 ? -8.846 -16.068 -3.807 1.00 90.88 99 SER A N 1
ATOM 763 C CA . SER A 1 99 ? -10.293 -15.877 -3.814 1.00 90.88 99 SER A CA 1
ATOM 764 C C . SER A 1 99 ? -10.737 -15.380 -2.443 1.00 90.88 99 SER A C 1
ATOM 766 O O . SER A 1 99 ? -10.187 -15.792 -1.418 1.00 90.88 99 SER A O 1
ATOM 768 N N . ILE A 1 100 ? -11.692 -14.459 -2.430 1.00 92.75 100 ILE A N 1
ATOM 769 C CA . ILE A 1 100 ? -12.137 -13.740 -1.238 1.00 92.75 100 ILE A CA 1
ATOM 770 C C . ILE A 1 100 ? -13.601 -14.086 -0.969 1.00 92.75 100 ILE A C 1
ATOM 772 O O . ILE A 1 100 ? -14.446 -13.964 -1.855 1.00 92.75 100 ILE A O 1
ATOM 776 N N . ASP A 1 101 ? -13.905 -14.454 0.275 1.00 94.50 101 ASP A N 1
ATOM 777 C CA . ASP A 1 101 ? -15.274 -14.533 0.775 1.00 94.50 101 ASP A CA 1
ATOM 778 C C . ASP A 1 101 ? -15.857 -13.115 0.865 1.00 94.50 101 ASP A C 1
ATOM 780 O O . ASP A 1 101 ? -15.493 -12.301 1.725 1.00 94.50 101 ASP A O 1
ATOM 784 N N . MET A 1 102 ? -16.754 -12.813 -0.072 1.00 94.25 102 MET A N 1
ATOM 785 C CA . MET A 1 102 ? -17.331 -11.484 -0.236 1.00 94.25 102 MET A CA 1
ATOM 786 C C . MET A 1 102 ? -18.247 -11.082 0.919 1.00 94.25 102 MET A C 1
ATOM 788 O O . MET A 1 102 ? -18.304 -9.895 1.246 1.00 94.25 102 MET A O 1
ATOM 792 N N . ASP A 1 103 ? -18.915 -12.040 1.561 1.00 94.44 103 ASP A N 1
ATOM 793 C CA . ASP A 1 103 ? -19.832 -11.764 2.664 1.00 94.44 103 ASP A CA 1
ATOM 794 C C . ASP A 1 103 ? -19.040 -11.406 3.921 1.00 94.44 103 ASP A C 1
ATOM 796 O O . ASP A 1 103 ? -19.294 -10.378 4.561 1.00 94.44 103 ASP A O 1
ATOM 800 N N . LYS A 1 104 ? -18.012 -12.199 4.250 1.00 95.19 104 LYS A N 1
ATOM 801 C CA . LYS A 1 104 ? -17.119 -11.899 5.380 1.00 95.19 104 LYS A CA 1
ATOM 802 C C . LYS A 1 104 ? -16.369 -10.589 5.168 1.00 95.19 104 LYS A C 1
ATOM 804 O O . LYS A 1 104 ? -16.314 -9.755 6.077 1.00 95.19 104 LYS A O 1
ATOM 809 N N . PHE A 1 105 ? -15.825 -10.378 3.970 1.00 95.75 105 PHE A N 1
ATOM 810 C CA . PHE A 1 105 ? -15.105 -9.150 3.644 1.00 95.75 105 PHE A CA 1
ATOM 811 C C . PHE A 1 105 ? -16.021 -7.918 3.673 1.00 95.75 105 PHE A C 1
ATOM 813 O O . PHE A 1 105 ? -15.672 -6.905 4.282 1.00 95.75 105 PHE A O 1
ATOM 820 N N . GLY A 1 106 ? -17.218 -8.014 3.087 1.00 95.75 106 GLY A N 1
ATOM 821 C CA . GLY A 1 106 ? -18.219 -6.949 3.109 1.00 95.75 106 GLY A CA 1
ATOM 822 C C . GLY A 1 106 ? -18.619 -6.566 4.532 1.00 95.75 106 GLY A C 1
ATOM 823 O O . GLY A 1 106 ? -18.571 -5.388 4.890 1.00 95.75 106 GLY A O 1
ATOM 824 N N . ASN A 1 107 ? -18.899 -7.560 5.379 1.00 96.69 107 ASN A N 1
ATOM 825 C CA . ASN A 1 107 ? -19.197 -7.345 6.795 1.00 96.69 107 ASN A CA 1
ATOM 826 C C . ASN A 1 107 ? -18.037 -6.660 7.533 1.00 96.69 107 ASN A C 1
ATOM 828 O O . ASN A 1 107 ? -18.261 -5.728 8.313 1.00 96.69 107 ASN A O 1
ATOM 832 N N . LEU A 1 108 ? -16.788 -7.058 7.272 1.00 96.69 108 LEU A N 1
ATOM 833 C CA . LEU A 1 108 ? -15.610 -6.411 7.855 1.00 96.69 108 LEU A CA 1
ATOM 834 C C . LEU A 1 108 ? -15.507 -4.933 7.436 1.00 96.69 108 LEU A C 1
ATOM 836 O O . LEU A 1 108 ? -15.286 -4.063 8.282 1.00 96.69 108 LEU A O 1
ATOM 840 N N . CYS A 1 109 ? -15.713 -4.618 6.157 1.00 96.62 109 CYS A N 1
ATOM 841 C CA . CYS A 1 109 ? -15.692 -3.245 5.651 1.00 96.62 109 CYS A CA 1
ATOM 842 C C . CYS A 1 109 ? -16.819 -2.389 6.250 1.00 96.62 109 CYS A C 1
ATOM 844 O O . CYS A 1 109 ? -16.549 -1.306 6.777 1.00 96.62 109 CYS A O 1
ATOM 846 N N . THR A 1 110 ? -18.060 -2.884 6.246 1.00 96.31 110 THR A N 1
ATOM 847 C CA . THR A 1 110 ? -19.224 -2.160 6.778 1.00 96.31 110 THR A CA 1
ATOM 848 C C . THR A 1 110 ? -19.114 -1.925 8.280 1.00 96.31 110 THR A C 1
ATOM 850 O O . THR A 1 110 ? -19.338 -0.804 8.739 1.00 96.31 110 THR A O 1
ATOM 853 N N . THR A 1 111 ? -18.717 -2.935 9.059 1.00 95.75 111 THR A N 1
ATOM 854 C CA . THR A 1 111 ? -18.536 -2.776 10.513 1.00 95.75 111 THR A CA 1
ATOM 855 C C . THR A 1 111 ? -17.446 -1.758 10.836 1.00 95.75 111 THR A C 1
ATOM 857 O O . THR A 1 111 ? -17.636 -0.909 11.703 1.00 95.75 111 THR A O 1
ATOM 860 N N . THR A 1 112 ? -16.336 -1.775 10.092 1.00 96.06 112 THR A N 1
ATOM 861 C CA . THR A 1 112 ? -15.258 -0.785 10.233 1.00 96.06 112 THR A CA 1
ATOM 862 C C . THR A 1 112 ? -15.742 0.621 9.882 1.00 96.06 112 THR A C 1
ATOM 864 O O . THR A 1 112 ? -15.434 1.576 10.592 1.00 96.06 112 THR A O 1
ATOM 867 N N . TYR A 1 113 ? -16.526 0.761 8.812 1.00 95.56 113 TYR A N 1
ATOM 868 C CA . TYR A 1 113 ? -17.087 2.042 8.386 1.00 95.56 113 TYR A CA 1
ATOM 869 C C . TYR A 1 113 ? -18.001 2.655 9.451 1.00 95.56 113 TYR A C 1
ATOM 871 O O . TYR A 1 113 ? -17.842 3.823 9.813 1.00 95.56 113 TYR A O 1
ATOM 879 N N . VAL A 1 114 ? -18.921 1.851 9.992 1.00 94.56 114 VAL A N 1
ATOM 880 C CA . VAL A 1 114 ? -19.836 2.274 11.058 1.00 94.56 114 VAL A CA 1
ATOM 881 C C . VAL A 1 114 ? -19.057 2.663 12.312 1.00 94.56 114 VAL A C 1
ATOM 883 O O . VAL A 1 114 ? -19.305 3.741 12.845 1.00 94.56 114 VAL A O 1
ATOM 886 N N . ASP A 1 115 ? -18.075 1.862 12.737 1.00 93.31 115 ASP A N 1
ATOM 887 C CA . ASP A 1 115 ? -17.251 2.153 13.920 1.00 93.31 115 ASP A CA 1
ATOM 888 C C . ASP A 1 115 ? -16.517 3.499 13.820 1.00 93.31 115 ASP A C 1
ATOM 890 O O . ASP A 1 115 ? -16.418 4.231 14.810 1.00 93.31 115 ASP A O 1
ATOM 894 N N . VAL A 1 116 ? -16.005 3.857 12.635 1.00 93.31 116 VAL A N 1
ATOM 895 C CA . VAL A 1 116 ? -15.358 5.164 12.448 1.00 93.31 116 VAL A CA 1
ATOM 896 C C . VAL A 1 116 ? -16.373 6.295 12.619 1.00 93.31 116 VAL A C 1
ATOM 898 O O . VAL A 1 116 ? -16.122 7.236 13.372 1.00 93.31 116 VAL A O 1
ATOM 901 N N . LEU A 1 117 ? -17.535 6.195 11.971 1.00 92.06 117 LEU A N 1
ATOM 902 C CA . LEU A 1 117 ? -18.555 7.245 12.013 1.00 92.06 117 LEU A CA 1
ATOM 903 C C . LEU A 1 117 ? -19.202 7.405 13.396 1.00 92.06 117 LEU A C 1
ATOM 905 O O . LEU A 1 117 ? -19.569 8.517 13.781 1.00 92.06 117 LEU A O 1
ATOM 909 N N . THR A 1 118 ? -19.346 6.325 14.163 1.00 92.94 118 THR A N 1
ATOM 910 C CA . THR A 1 118 ? -19.961 6.367 15.496 1.00 92.94 118 THR A CA 1
ATOM 911 C C . THR A 1 118 ? -19.001 6.913 16.552 1.00 92.94 118 THR A C 1
ATOM 913 O O . THR A 1 118 ? -19.398 7.778 17.340 1.00 92.94 118 THR A O 1
ATOM 916 N N . HIS A 1 119 ? -17.744 6.453 16.558 1.00 91.75 119 HIS A N 1
ATOM 917 C CA . HIS A 1 119 ? -16.776 6.745 17.623 1.00 91.75 119 HIS A CA 1
ATOM 918 C C . HIS A 1 119 ? -15.828 7.910 17.315 1.00 91.75 119 HIS A C 1
ATOM 920 O O . HIS A 1 119 ? -15.288 8.520 18.242 1.00 91.75 119 HIS A O 1
ATOM 926 N N . PHE A 1 120 ? -15.652 8.266 16.041 1.00 90.25 120 PHE A N 1
ATOM 927 C CA . PHE A 1 120 ? -14.731 9.314 15.593 1.00 90.25 120 PHE A CA 1
ATOM 928 C C . PHE A 1 120 ? -15.437 10.369 14.735 1.00 90.25 120 PHE A C 1
ATOM 930 O O . PHE A 1 120 ? -14.948 10.760 13.683 1.00 90.25 120 PHE A O 1
ATOM 937 N N . LYS A 1 121 ? -16.563 10.904 15.227 1.00 89.00 121 LYS A N 1
ATOM 938 C CA . LYS A 1 121 ? -17.380 11.940 14.549 1.00 89.00 121 LYS A CA 1
ATOM 939 C C . LYS A 1 121 ? -16.625 13.212 14.141 1.00 89.00 121 LYS A C 1
ATOM 941 O O . LYS A 1 121 ? -17.126 13.994 13.347 1.00 89.00 121 LYS A O 1
ATOM 946 N N . TRP A 1 122 ? -15.463 13.451 14.741 1.00 88.19 122 TRP A N 1
ATOM 947 C CA . TRP A 1 122 ? -14.599 14.598 14.467 1.00 88.19 122 TRP A CA 1
ATOM 948 C C . TRP A 1 122 ? -13.600 14.346 13.324 1.00 88.19 122 TRP A C 1
ATOM 950 O O . TRP A 1 122 ? -12.879 15.267 12.949 1.00 88.19 122 TRP A O 1
ATOM 960 N N . VAL A 1 123 ? -13.513 13.113 12.810 1.00 87.56 123 VAL A N 1
ATOM 961 C CA . VAL A 1 123 ? -12.620 12.727 11.712 1.00 87.56 123 VAL A CA 1
ATOM 962 C C . VAL A 1 123 ? -13.401 12.695 10.408 1.00 87.56 123 VAL A C 1
ATOM 964 O O . VAL A 1 123 ? -14.321 11.896 10.249 1.00 87.56 123 VAL A O 1
ATOM 967 N N . ASP A 1 124 ? -12.958 13.489 9.439 1.00 88.62 124 ASP A N 1
ATOM 968 C CA . ASP A 1 124 ? -13.428 13.365 8.065 1.00 88.62 124 ASP A CA 1
ATOM 969 C C . ASP A 1 124 ? -12.738 12.181 7.380 1.00 88.62 124 ASP A C 1
ATOM 971 O O . ASP A 1 124 ? -11.505 12.071 7.351 1.00 88.62 124 ASP A O 1
ATOM 975 N N . LEU A 1 125 ? -13.534 11.283 6.799 1.00 89.88 125 LEU A N 1
ATOM 976 C CA . LEU A 1 125 ? -13.005 10.185 6.000 1.00 89.88 125 LEU A CA 1
ATOM 977 C C . LEU A 1 125 ? -12.368 10.734 4.725 1.00 89.88 125 LEU A C 1
ATOM 979 O O . LEU A 1 125 ? -13.009 11.413 3.923 1.00 89.88 125 LEU A O 1
ATOM 983 N N . THR A 1 126 ? -11.100 10.393 4.502 1.00 93.38 126 THR A N 1
ATOM 984 C CA . THR A 1 126 ? -10.443 10.741 3.241 1.00 93.38 126 THR A CA 1
ATOM 985 C C . THR A 1 126 ? -11.093 9.976 2.081 1.00 93.38 126 THR A C 1
ATOM 987 O O . THR A 1 126 ? -11.556 8.847 2.278 1.00 93.38 126 THR A O 1
ATOM 990 N N . PRO A 1 127 ? -11.082 10.521 0.848 1.00 95.25 127 PRO A N 1
ATOM 991 C CA . PRO A 1 127 ? -11.669 9.845 -0.309 1.00 95.25 127 PRO A CA 1
ATOM 992 C C . PRO A 1 127 ? -11.132 8.425 -0.520 1.00 95.25 127 PRO A C 1
ATOM 994 O O . PRO A 1 127 ? -11.878 7.537 -0.921 1.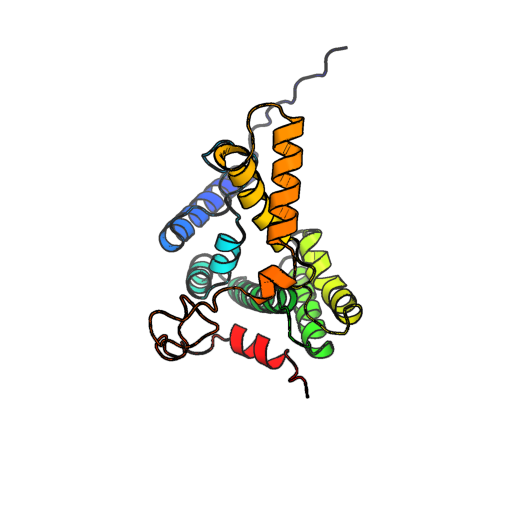00 95.25 127 PRO A O 1
ATOM 997 N N . THR A 1 128 ? -9.852 8.186 -0.221 1.00 93.81 128 THR A N 1
ATOM 998 C CA . THR A 1 128 ? -9.232 6.859 -0.328 1.00 93.81 128 THR A CA 1
ATOM 999 C C . THR A 1 128 ? -9.795 5.885 0.701 1.00 93.81 128 THR A C 1
ATOM 1001 O O . THR A 1 128 ? -10.161 4.773 0.337 1.00 93.81 128 THR A O 1
ATOM 1004 N N . VAL A 1 129 ? -9.904 6.296 1.969 1.00 94.94 129 VAL A N 1
ATOM 1005 C CA . VAL A 1 129 ? -10.468 5.437 3.023 1.00 94.94 129 VAL A CA 1
ATOM 1006 C C . VAL A 1 129 ? -11.942 5.154 2.749 1.00 94.94 129 VAL A C 1
ATOM 1008 O O . VAL A 1 129 ? -12.368 4.011 2.868 1.00 94.94 129 VAL A O 1
ATOM 1011 N N . HIS A 1 130 ? -12.706 6.159 2.314 1.00 94.75 130 HIS A N 1
ATOM 1012 C CA . HIS A 1 130 ? -14.100 5.966 1.921 1.00 94.75 130 HIS A CA 1
ATOM 1013 C C . HIS A 1 130 ? -14.225 4.961 0.769 1.00 94.75 130 HIS A C 1
ATOM 1015 O O . HIS A 1 130 ? -14.982 4.005 0.888 1.00 94.75 130 HIS A O 1
ATOM 1021 N N . LYS A 1 131 ? -13.429 5.098 -0.302 1.00 95.12 131 LYS A N 1
ATOM 1022 C CA . LYS A 1 131 ? -13.417 4.125 -1.408 1.00 95.12 131 LYS A CA 1
ATOM 1023 C C . LYS A 1 131 ? -13.077 2.709 -0.941 1.00 95.12 131 LYS A C 1
ATOM 1025 O O . LYS A 1 131 ? -13.715 1.762 -1.384 1.00 95.12 131 LYS A O 1
ATOM 1030 N N . VAL A 1 132 ? -12.110 2.569 -0.035 1.00 95.31 132 VAL A N 1
ATOM 1031 C CA . VAL A 1 132 ? -11.726 1.270 0.536 1.00 95.31 132 VAL A CA 1
ATOM 1032 C C . VAL A 1 132 ? -12.853 0.659 1.368 1.00 95.31 132 VAL A C 1
ATOM 1034 O O . VAL A 1 132 ? -13.106 -0.528 1.251 1.00 95.31 132 VAL A O 1
ATOM 1037 N N . LEU A 1 133 ? -13.539 1.430 2.206 1.00 96.00 133 LEU A N 1
ATOM 1038 C CA . LEU A 1 133 ? -14.552 0.867 3.103 1.00 96.00 133 LEU A CA 1
ATOM 1039 C C . LEU A 1 133 ? -15.935 0.719 2.454 1.00 96.00 133 LEU A C 1
ATOM 1041 O O . LEU A 1 133 ? -16.671 -0.187 2.823 1.00 96.00 133 LEU A O 1
ATOM 1045 N N . ALA A 1 134 ? -16.294 1.590 1.509 1.00 94.31 134 ALA A N 1
ATOM 1046 C CA . ALA A 1 134 ? -17.616 1.596 0.882 1.00 94.31 134 ALA A CA 1
ATOM 1047 C C . ALA A 1 134 ? -17.662 0.826 -0.447 1.00 94.31 134 ALA A C 1
ATOM 1049 O O . ALA A 1 134 ? -18.668 0.191 -0.736 1.00 94.31 134 ALA A O 1
ATOM 1050 N N . HIS A 1 135 ? -16.587 0.863 -1.246 1.00 94.44 135 HIS A N 1
ATOM 1051 C CA . HIS A 1 135 ? -16.603 0.356 -2.627 1.00 94.44 135 HIS A CA 1
ATOM 1052 C C . HIS A 1 135 ? -15.663 -0.828 -2.879 1.00 94.44 135 HIS A C 1
ATOM 1054 O O . HIS A 1 135 ? -15.720 -1.422 -3.954 1.00 94.44 135 HIS A O 1
ATOM 1060 N N . ALA A 1 136 ? -14.797 -1.201 -1.930 1.00 93.56 136 ALA A N 1
ATOM 1061 C CA . ALA A 1 136 ? -13.879 -2.326 -2.131 1.00 93.56 136 ALA A CA 1
ATOM 1062 C C . ALA A 1 136 ? -14.611 -3.641 -2.411 1.00 93.56 136 ALA A C 1
ATOM 1064 O O . ALA A 1 136 ? -14.176 -4.396 -3.275 1.00 93.56 136 ALA A O 1
ATOM 1065 N N . THR A 1 137 ? -15.716 -3.903 -1.711 1.00 94.81 137 THR A N 1
ATOM 1066 C CA . THR A 1 137 ? -16.514 -5.124 -1.879 1.00 94.81 137 THR A CA 1
ATOM 1067 C C . THR A 1 137 ? -17.076 -5.222 -3.297 1.00 94.81 137 THR A C 1
ATOM 1069 O O . THR A 1 137 ? -16.907 -6.238 -3.963 1.00 94.81 137 THR A O 1
ATOM 1072 N N . GLU A 1 138 ? -17.668 -4.142 -3.810 1.00 94.75 138 GLU A N 1
ATOM 1073 C CA . GLU A 1 138 ? -18.174 -4.078 -5.189 1.00 94.75 138 GLU A CA 1
ATOM 1074 C C . GLU A 1 138 ? -17.037 -4.237 -6.208 1.00 94.75 138 GLU A C 1
ATOM 1076 O O . GLU A 1 138 ? -17.169 -4.955 -7.197 1.00 94.75 138 GLU A O 1
ATOM 1081 N N . LEU A 1 139 ? -15.892 -3.600 -5.951 1.00 93.06 139 LEU A N 1
ATOM 1082 C CA . LEU A 1 139 ? -14.734 -3.647 -6.839 1.00 93.06 139 LEU A CA 1
ATOM 1083 C C . LEU A 1 139 ? -14.116 -5.050 -6.920 1.00 93.06 139 LEU A C 1
ATOM 1085 O O . LEU A 1 139 ? -13.777 -5.495 -8.014 1.00 93.06 139 LEU A O 1
ATOM 1089 N N . ILE A 1 140 ? -13.988 -5.749 -5.788 1.00 93.06 140 ILE A N 1
ATOM 1090 C CA . ILE A 1 140 ? -13.491 -7.132 -5.734 1.00 93.06 140 ILE A CA 1
ATOM 1091 C C . ILE A 1 140 ? -14.505 -8.091 -6.367 1.00 93.06 140 ILE A C 1
ATOM 1093 O O . ILE A 1 140 ? -14.106 -8.960 -7.138 1.00 93.06 140 ILE A O 1
ATOM 1097 N N . SER A 1 141 ? -15.805 -7.903 -6.115 1.00 93.56 141 SER A N 1
ATOM 1098 C CA . SER A 1 141 ? -16.870 -8.688 -6.756 1.00 93.56 141 SER A CA 1
ATOM 1099 C C . SER A 1 141 ? -16.782 -8.596 -8.285 1.00 93.56 141 SER A C 1
ATOM 1101 O O . SER A 1 141 ? -16.713 -9.608 -8.982 1.00 93.56 141 SER A O 1
ATOM 1103 N N . ASN A 1 142 ? -16.625 -7.376 -8.810 1.00 93.44 142 ASN A N 1
ATOM 1104 C CA . ASN A 1 142 ? -16.426 -7.131 -10.241 1.00 93.44 142 ASN A CA 1
ATOM 1105 C C . ASN A 1 142 ? -15.085 -7.665 -10.779 1.00 93.44 142 ASN A C 1
ATOM 1107 O O . ASN A 1 142 ? -14.920 -7.806 -11.989 1.00 93.44 142 ASN A O 1
ATOM 1111 N N . ASN A 1 143 ? -14.131 -7.978 -9.900 1.00 91.50 143 ASN A N 1
ATOM 1112 C CA . ASN A 1 143 ? -12.837 -8.574 -10.221 1.00 91.50 143 ASN A CA 1
ATOM 1113 C C . ASN A 1 143 ? -12.829 -10.094 -9.961 1.00 91.50 143 ASN A C 1
ATOM 1115 O O . ASN A 1 143 ? -11.835 -10.642 -9.487 1.00 91.50 143 ASN A O 1
ATOM 1119 N N . MET A 1 144 ? -13.941 -10.780 -10.255 1.00 91.44 144 MET A N 1
ATOM 1120 C CA . MET A 1 144 ? -14.092 -12.238 -10.105 1.00 91.44 144 MET A CA 1
ATOM 1121 C C . MET A 1 144 ? -13.818 -12.735 -8.675 1.00 91.44 144 MET A C 1
ATOM 1123 O O . MET A 1 144 ? -13.241 -13.803 -8.492 1.00 91.44 144 MET A O 1
ATOM 1127 N N . CYS A 1 145 ? -14.180 -11.939 -7.666 1.00 92.38 145 CYS A N 1
ATOM 1128 C CA . CYS A 1 145 ? -13.911 -12.215 -6.249 1.00 92.38 145 CYS A CA 1
ATOM 1129 C C . CYS A 1 145 ? -12.416 -12.376 -5.908 1.00 92.38 145 CYS A C 1
ATOM 1131 O O . CYS A 1 145 ? -12.064 -12.949 -4.879 1.00 92.38 145 CYS A O 1
ATOM 1133 N N . MET A 1 146 ? -11.522 -11.856 -6.753 1.00 91.00 146 MET A N 1
ATOM 1134 C CA . MET A 1 146 ? -10.076 -11.905 -6.546 1.00 91.00 146 MET A CA 1
ATOM 1135 C C . MET A 1 146 ? -9.554 -10.575 -6.005 1.00 91.00 146 MET A C 1
ATOM 1137 O O . MET A 1 146 ? -10.037 -9.492 -6.357 1.00 91.00 146 MET A O 1
ATOM 1141 N N . GLY A 1 147 ? -8.488 -10.646 -5.208 1.00 88.31 147 GLY A N 1
ATOM 1142 C CA . GLY A 1 147 ? -7.758 -9.461 -4.763 1.00 88.31 147 GLY A CA 1
ATOM 1143 C C . GLY A 1 147 ? -7.290 -8.560 -5.913 1.00 88.31 147 GLY A C 1
ATOM 1144 O O . GLY A 1 147 ? -7.010 -9.003 -7.030 1.00 88.31 147 GLY A O 1
ATOM 1145 N N . ILE A 1 148 ? -7.163 -7.264 -5.629 1.00 91.25 148 ILE A N 1
ATOM 1146 C CA . ILE A 1 148 ? -6.847 -6.230 -6.632 1.00 91.25 148 ILE A CA 1
ATOM 1147 C C . ILE A 1 148 ? -5.325 -6.065 -6.801 1.00 91.25 148 ILE A C 1
ATOM 1149 O O . ILE A 1 148 ? -4.849 -5.315 -7.652 1.00 91.25 148 ILE A O 1
ATOM 1153 N N . GLY A 1 149 ? -4.510 -6.814 -6.054 1.00 89.44 149 GLY A N 1
ATOM 1154 C CA . GLY A 1 149 ? -3.054 -6.699 -6.076 1.00 89.44 149 GLY A CA 1
ATOM 1155 C C . GLY A 1 149 ? -2.421 -6.912 -7.457 1.00 89.44 149 GLY A C 1
ATOM 1156 O O . GLY A 1 149 ? -1.335 -6.388 -7.710 1.00 89.44 149 GLY A O 1
ATOM 1157 N N . HIS A 1 150 ? -3.069 -7.647 -8.368 1.00 86.44 150 HIS A N 1
ATOM 1158 C CA . HIS A 1 150 ? -2.601 -7.797 -9.755 1.00 86.44 150 HIS A CA 1
ATOM 1159 C C . HIS A 1 150 ? -2.771 -6.543 -10.608 1.00 86.44 150 HIS A C 1
ATOM 1161 O O . HIS A 1 150 ? -1.984 -6.328 -11.526 1.00 86.44 150 HIS A O 1
ATOM 1167 N N . LEU A 1 151 ? -3.761 -5.714 -10.284 1.00 89.00 151 LEU A N 1
ATOM 1168 C CA . LEU A 1 151 ? -4.048 -4.447 -10.954 1.00 89.00 151 LEU A CA 1
ATOM 1169 C C . LEU A 1 151 ? -3.262 -3.281 -10.329 1.00 89.00 151 LEU A C 1
ATOM 1171 O O . LEU A 1 151 ? -3.507 -2.119 -10.635 1.00 89.00 151 LEU A O 1
ATOM 1175 N N . SER A 1 152 ? -2.322 -3.583 -9.430 1.00 89.94 152 SER A N 1
ATOM 1176 C CA . SER A 1 152 ? -1.535 -2.589 -8.708 1.00 89.94 152 SER A CA 1
ATOM 1177 C C . SER A 1 152 ? -0.515 -1.870 -9.599 1.00 89.94 152 SER A C 1
ATOM 1179 O O . SER A 1 152 ? 0.231 -2.487 -10.363 1.00 89.94 152 SER A O 1
ATOM 1181 N N . GLU A 1 153 ? -0.393 -0.558 -9.398 1.00 89.62 153 GLU A N 1
ATOM 1182 C CA . GLU A 1 153 ? 0.598 0.300 -10.059 1.00 89.62 153 GLU A CA 1
ATOM 1183 C C . GLU A 1 153 ? 2.036 0.105 -9.532 1.00 89.62 153 GLU A C 1
ATOM 1185 O O . GLU A 1 153 ? 2.989 0.583 -10.154 1.00 89.62 153 GLU A O 1
ATOM 1190 N N . GLU A 1 154 ? 2.238 -0.647 -8.438 1.00 87.12 154 GLU A N 1
ATOM 1191 C CA . GLU A 1 154 ? 3.561 -0.871 -7.822 1.00 87.12 154 GLU A CA 1
ATOM 1192 C C . GLU A 1 154 ? 4.609 -1.378 -8.832 1.00 87.12 154 GLU A C 1
ATOM 1194 O O . GLU A 1 154 ? 5.797 -1.042 -8.752 1.00 87.12 154 GLU A O 1
ATOM 1199 N N . GLY A 1 155 ? 4.180 -2.193 -9.804 1.00 86.62 155 GLY A N 1
ATOM 1200 C CA . GLY A 1 155 ? 5.045 -2.700 -10.869 1.00 86.62 155 GLY A CA 1
ATOM 1201 C C . GLY A 1 155 ? 5.586 -1.589 -11.774 1.00 86.62 155 GLY A C 1
ATOM 1202 O O . GLY A 1 155 ? 6.785 -1.562 -12.070 1.00 86.62 155 GLY A O 1
ATOM 1203 N N . LEU A 1 156 ? 4.729 -0.641 -12.159 1.00 89.50 156 LEU A N 1
ATOM 1204 C CA . LEU A 1 156 ? 5.089 0.502 -13.001 1.00 89.50 156 LEU A CA 1
ATOM 1205 C C . LEU A 1 156 ? 6.006 1.476 -12.249 1.00 89.50 156 LEU A C 1
ATOM 1207 O O . LEU A 1 156 ? 7.034 1.906 -12.781 1.00 89.50 156 LEU A O 1
ATOM 1211 N N . GLU A 1 157 ? 5.727 1.747 -10.973 1.00 88.56 157 GLU A N 1
ATOM 1212 C CA . GLU A 1 157 ? 6.601 2.582 -10.141 1.00 88.56 157 GLU A CA 1
ATOM 1213 C C . GLU A 1 157 ? 7.998 1.969 -9.960 1.00 88.56 157 GLU A C 1
ATOM 1215 O O . GLU A 1 157 ? 9.023 2.664 -10.014 1.00 88.56 157 GLU A O 1
ATOM 1220 N N . ALA A 1 158 ? 8.073 0.646 -9.781 1.00 89.06 158 ALA A N 1
ATOM 1221 C CA . ALA A 1 158 ? 9.345 -0.065 -9.724 1.00 89.06 158 ALA A CA 1
ATOM 1222 C C . ALA A 1 158 ? 10.116 0.048 -11.053 1.00 89.06 158 ALA A C 1
ATOM 1224 O O . ALA A 1 158 ? 11.348 0.191 -11.043 1.00 89.06 158 ALA A O 1
ATOM 1225 N N . CYS A 1 159 ? 9.411 0.059 -12.190 1.00 91.12 159 CYS A N 1
ATOM 1226 C CA . CYS A 1 159 ? 10.000 0.291 -13.507 1.00 91.12 159 CYS A CA 1
ATOM 1227 C C . CYS A 1 159 ? 10.645 1.677 -13.637 1.00 91.12 159 CYS A C 1
ATOM 1229 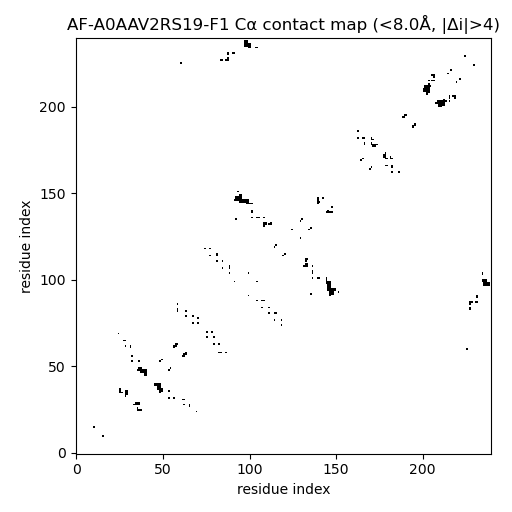O O . CYS A 1 159 ? 11.720 1.768 -14.233 1.00 91.12 159 CYS A O 1
ATOM 1231 N N . HIS A 1 160 ? 10.123 2.733 -13.002 1.00 91.81 160 HIS A N 1
ATOM 1232 C CA . HIS A 1 160 ? 10.759 4.062 -13.032 1.00 91.81 160 HIS A CA 1
ATOM 1233 C C . HIS A 1 160 ? 12.190 4.075 -12.468 1.00 91.81 160 HIS A C 1
ATOM 1235 O O . HIS A 1 160 ? 13.043 4.838 -12.932 1.00 91.81 160 HIS A O 1
ATOM 1241 N N . LYS A 1 161 ? 12.502 3.226 -11.479 1.00 90.31 161 LYS A N 1
ATOM 1242 C CA . LYS A 1 161 ? 13.878 3.089 -10.954 1.00 90.31 161 LYS A CA 1
ATOM 1243 C C . LYS A 1 161 ? 14.812 2.460 -11.990 1.00 90.31 161 LYS A C 1
ATOM 1245 O O . LYS A 1 161 ? 15.972 2.854 -12.100 1.00 90.31 161 LYS A O 1
ATOM 1250 N N . ILE A 1 162 ? 14.300 1.498 -12.754 1.00 91.81 162 ILE A N 1
ATOM 1251 C CA . ILE A 1 162 ? 15.039 0.819 -13.822 1.00 91.81 162 ILE A CA 1
ATOM 1252 C C . ILE A 1 162 ? 15.261 1.774 -14.993 1.00 91.81 162 ILE A C 1
ATOM 1254 O O . ILE A 1 162 ? 16.387 1.880 -15.466 1.00 91.81 162 ILE A O 1
ATOM 1258 N N . ILE A 1 163 ? 14.226 2.515 -15.397 1.00 94.44 163 ILE A N 1
ATOM 1259 C CA . ILE A 1 163 ? 14.288 3.511 -16.472 1.00 94.44 163 ILE A CA 1
ATOM 1260 C C . ILE A 1 163 ? 15.390 4.533 -16.198 1.00 94.44 163 ILE A C 1
ATOM 1262 O O . ILE A 1 163 ? 16.269 4.724 -17.036 1.00 94.44 163 ILE A O 1
ATOM 1266 N N . ARG A 1 164 ? 15.401 5.133 -14.999 1.00 93.25 164 ARG A N 1
ATOM 1267 C CA . ARG A 1 164 ? 16.439 6.099 -14.606 1.00 93.25 164 ARG A CA 1
ATOM 1268 C C . ARG A 1 164 ? 17.843 5.500 -14.685 1.00 93.25 164 ARG A C 1
ATOM 1270 O O . ARG A 1 164 ? 18.741 6.131 -15.228 1.00 93.25 164 ARG A O 1
ATOM 1277 N N . ARG A 1 165 ? 18.028 4.267 -14.199 1.00 92.62 165 ARG A N 1
ATOM 1278 C CA . ARG A 1 165 ? 19.323 3.572 -14.273 1.00 92.62 165 ARG A CA 1
ATOM 1279 C C . ARG A 1 165 ? 19.749 3.291 -15.714 1.00 92.62 165 ARG A C 1
ATOM 1281 O O . ARG A 1 165 ? 20.903 3.527 -16.055 1.00 92.62 165 ARG A O 1
ATOM 1288 N N . PHE A 1 166 ? 18.839 2.783 -16.544 1.00 94.31 166 PHE A N 1
ATOM 1289 C CA . PHE A 1 166 ? 19.132 2.463 -17.940 1.00 94.31 166 PHE A CA 1
ATOM 1290 C C . PHE A 1 166 ? 19.545 3.713 -18.703 1.00 94.31 166 PHE A C 1
ATOM 1292 O O . PHE A 1 166 ? 20.590 3.696 -19.343 1.00 94.31 166 PHE A O 1
ATOM 1299 N N . ARG A 1 167 ? 18.785 4.799 -18.540 1.00 93.12 167 ARG A N 1
ATOM 1300 C CA . ARG A 1 167 ? 19.021 6.073 -19.219 1.00 93.12 167 ARG A CA 1
ATOM 1301 C C . ARG A 1 167 ? 20.393 6.682 -18.909 1.00 93.12 167 ARG A C 1
ATOM 1303 O O . ARG A 1 167 ? 21.018 7.262 -19.791 1.00 93.12 167 ARG A O 1
ATOM 1310 N N . VAL A 1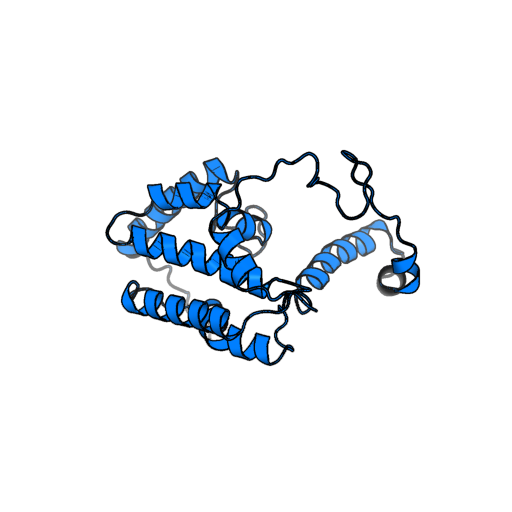 168 ? 20.839 6.577 -17.652 1.00 93.12 168 VAL A N 1
ATOM 1311 C CA . VAL A 1 168 ? 22.111 7.165 -17.197 1.00 93.12 168 VAL A CA 1
ATOM 1312 C C . VAL A 1 168 ? 23.309 6.336 -17.646 1.00 93.12 168 VAL A C 1
ATOM 1314 O O . VAL A 1 168 ? 24.289 6.906 -18.106 1.00 93.12 168 VAL A O 1
ATOM 1317 N N . SER A 1 169 ? 23.261 5.011 -17.501 1.00 91.12 169 SER A N 1
ATOM 1318 C CA . SER A 1 169 ? 24.479 4.195 -17.605 1.00 91.12 169 SER A CA 1
ATOM 1319 C C . SER A 1 169 ? 24.489 3.207 -18.763 1.00 91.12 169 SER A C 1
ATOM 1321 O O . SER A 1 169 ? 25.564 2.769 -19.157 1.00 91.12 169 SER A O 1
ATOM 1323 N N . TRP A 1 170 ? 23.327 2.766 -19.251 1.00 89.06 170 TRP A N 1
ATOM 1324 C CA . TRP A 1 170 ? 23.230 1.567 -20.095 1.00 89.06 170 TRP A CA 1
ATOM 1325 C C . TRP A 1 170 ? 22.635 1.831 -21.473 1.00 89.06 170 TRP A C 1
ATOM 1327 O O . TRP A 1 170 ? 22.356 0.862 -22.177 1.00 89.06 170 TRP A O 1
ATOM 1337 N N . THR A 1 171 ? 22.442 3.092 -21.853 1.00 93.88 171 THR A N 1
ATOM 1338 C CA . THR A 1 171 ? 21.962 3.500 -23.175 1.00 93.88 171 THR A CA 1
ATOM 1339 C C . THR A 1 171 ? 22.978 4.369 -23.899 1.00 93.88 171 THR A C 1
ATOM 1341 O O . THR A 1 171 ? 23.836 4.993 -23.275 1.00 93.88 171 THR A O 1
ATOM 1344 N N . LEU A 1 172 ? 22.876 4.429 -25.226 1.00 91.31 172 LEU A N 1
ATOM 1345 C CA . LEU A 1 172 ? 23.699 5.329 -26.037 1.00 91.31 172 LEU A CA 1
ATOM 1346 C C . LEU A 1 172 ? 23.509 6.790 -25.595 1.00 91.31 172 LEU A C 1
ATOM 1348 O O . LEU A 1 172 ? 22.382 7.245 -25.410 1.00 91.31 172 LEU A O 1
ATOM 1352 N N . GLN A 1 173 ? 24.608 7.528 -25.439 1.00 93.00 173 GLN A N 1
ATOM 1353 C CA . GLN A 1 173 ? 24.604 8.947 -25.042 1.00 93.00 173 GLN A CA 1
ATOM 1354 C C . GLN A 1 173 ? 24.927 9.891 -26.212 1.00 93.00 173 GLN A C 1
ATOM 1356 O O . GLN A 1 173 ? 25.221 11.062 -26.010 1.00 93.00 173 GLN A O 1
ATOM 1361 N N . THR A 1 174 ? 24.873 9.388 -27.448 1.00 93.88 174 THR A N 1
ATOM 1362 C CA . THR A 1 174 ? 25.203 10.152 -28.661 1.00 93.88 174 THR A CA 1
ATOM 1363 C C . THR A 1 174 ? 24.136 11.186 -29.025 1.00 93.88 174 THR A C 1
ATOM 1365 O O . THR A 1 174 ? 24.459 12.242 -29.553 1.00 93.88 174 THR A O 1
ATOM 1368 N N . SER A 1 175 ? 22.861 10.884 -28.773 1.00 95.62 175 SER A N 1
ATOM 1369 C CA . SER A 1 175 ? 21.734 11.807 -28.931 1.00 95.62 175 SER A CA 1
ATOM 1370 C C . SER A 1 175 ? 20.561 11.358 -28.062 1.00 95.62 175 SER A C 1
ATOM 1372 O O . SER A 1 175 ? 20.441 10.170 -27.748 1.00 95.62 175 SER A O 1
ATOM 1374 N N . ASP A 1 176 ? 19.659 12.277 -27.714 1.00 94.00 176 ASP A N 1
ATOM 1375 C CA . ASP A 1 176 ? 18.465 11.946 -26.924 1.00 94.00 176 ASP A CA 1
ATOM 1376 C C . ASP A 1 176 ? 17.572 10.914 -27.620 1.00 94.00 176 ASP A C 1
ATOM 1378 O O . ASP A 1 176 ? 17.061 9.989 -26.986 1.00 94.00 176 ASP A O 1
ATOM 1382 N N . GLN A 1 177 ? 17.431 11.014 -28.945 1.00 96.38 177 GLN A N 1
ATOM 1383 C CA . GLN A 1 177 ? 16.658 10.053 -29.727 1.00 96.38 177 GLN A CA 1
ATOM 1384 C C . GLN A 1 177 ? 17.294 8.656 -29.700 1.00 96.38 177 GLN A C 1
ATOM 1386 O O . GLN A 1 177 ? 16.584 7.661 -29.545 1.00 96.38 177 GLN A O 1
ATOM 1391 N N . ALA A 1 178 ? 18.623 8.563 -29.828 1.00 95.31 178 ALA A N 1
ATOM 1392 C CA . ALA A 1 178 ? 19.333 7.288 -29.745 1.00 95.31 178 ALA A CA 1
ATOM 1393 C C . ALA A 1 178 ? 19.230 6.686 -28.336 1.00 95.31 178 ALA A C 1
ATOM 1395 O O . ALA A 1 178 ? 18.973 5.489 -28.197 1.00 95.31 178 ALA A O 1
ATOM 1396 N N . ASN A 1 179 ? 19.350 7.527 -27.307 1.00 96.00 179 ASN A N 1
ATOM 1397 C CA . ASN A 1 179 ? 19.206 7.149 -25.908 1.00 96.00 179 ASN A CA 1
ATOM 1398 C C . ASN A 1 179 ? 17.817 6.560 -25.620 1.00 96.00 179 ASN A C 1
ATOM 1400 O O . ASN A 1 179 ? 17.709 5.458 -25.083 1.00 96.00 179 ASN A O 1
ATOM 1404 N N . LEU A 1 180 ? 16.755 7.254 -26.045 1.00 95.50 180 LEU A N 1
ATOM 1405 C CA . LEU A 1 180 ? 15.374 6.823 -25.839 1.00 95.50 180 LEU A CA 1
ATOM 1406 C C . LEU A 1 180 ? 15.041 5.557 -26.642 1.00 95.50 180 LEU A C 1
ATOM 1408 O O . LEU A 1 180 ? 14.409 4.640 -26.119 1.00 95.50 180 LEU A O 1
ATOM 1412 N N . LYS A 1 181 ? 15.503 5.469 -27.895 1.00 96.25 181 LYS A N 1
ATOM 1413 C CA . LYS A 1 181 ? 15.315 4.276 -28.734 1.00 96.25 181 LYS A CA 1
ATOM 1414 C C . LYS A 1 181 ? 15.976 3.046 -28.111 1.00 96.25 181 LYS A C 1
ATOM 1416 O O . LYS A 1 181 ? 15.386 1.968 -28.118 1.00 96.25 181 LYS A O 1
ATOM 1421 N N . ASP A 1 182 ? 17.183 3.193 -27.572 1.00 96.25 182 ASP A N 1
ATOM 1422 C CA . ASP A 1 182 ? 17.896 2.098 -26.911 1.00 96.25 182 ASP A CA 1
ATOM 1423 C C . ASP A 1 182 ? 17.274 1.732 -25.551 1.00 96.25 182 ASP A C 1
ATOM 1425 O O . ASP A 1 182 ? 17.128 0.551 -25.227 1.00 96.25 182 ASP A O 1
ATOM 1429 N N . LEU A 1 183 ? 16.801 2.729 -24.792 1.00 95.88 183 LEU A N 1
ATOM 1430 C CA . LEU A 1 183 ? 16.024 2.516 -23.570 1.00 95.88 183 LEU A CA 1
ATOM 1431 C C . LEU A 1 183 ? 14.795 1.640 -23.844 1.00 95.88 183 LEU A C 1
ATOM 1433 O O . LEU A 1 183 ? 14.602 0.635 -23.159 1.00 95.88 183 LEU A O 1
ATOM 1437 N N . LEU A 1 184 ? 13.991 1.991 -24.852 1.00 95.12 184 LEU A N 1
ATOM 1438 C CA . LEU A 1 184 ? 12.780 1.248 -25.216 1.00 95.12 184 LEU A CA 1
ATOM 1439 C C . LEU A 1 184 ? 13.095 -0.197 -25.608 1.00 95.12 184 LEU A C 1
ATOM 1441 O O . LEU A 1 184 ? 12.461 -1.116 -25.093 1.00 95.12 184 LEU A O 1
ATOM 1445 N N . LYS A 1 185 ? 14.127 -0.420 -26.432 1.00 94.88 185 LYS A N 1
ATOM 1446 C CA . LYS A 1 185 ? 14.575 -1.773 -26.800 1.00 94.88 185 LYS A CA 1
ATOM 1447 C C . LYS A 1 185 ? 14.932 -2.616 -25.575 1.00 94.88 185 LYS A C 1
ATOM 1449 O O . LYS A 1 185 ? 14.524 -3.771 -25.478 1.00 94.88 185 LYS A O 1
ATOM 1454 N N . LYS A 1 186 ? 15.669 -2.046 -24.617 1.00 92.94 186 LYS A N 1
ATOM 1455 C CA . LYS A 1 186 ? 16.053 -2.744 -23.377 1.00 92.94 186 LYS A CA 1
ATOM 1456 C C . LYS A 1 186 ? 14.858 -3.027 -22.477 1.00 92.94 186 LYS A C 1
ATOM 1458 O O . LYS A 1 186 ? 14.831 -4.069 -21.824 1.00 92.94 186 LYS A O 1
ATOM 1463 N N . LEU A 1 187 ? 13.888 -2.115 -22.417 1.00 93.50 187 LEU A N 1
ATOM 1464 C CA . LEU A 1 187 ? 12.649 -2.338 -21.675 1.00 93.50 187 LEU A CA 1
ATOM 1465 C C . LEU A 1 187 ? 11.834 -3.471 -22.303 1.00 93.50 187 LEU A C 1
ATOM 1467 O O . LEU A 1 187 ? 11.456 -4.377 -21.567 1.00 93.50 187 LEU A O 1
ATOM 1471 N N . TRP A 1 188 ? 11.668 -3.485 -23.630 1.00 92.81 188 TRP A N 1
ATOM 1472 C CA . TRP A 1 188 ? 10.982 -4.566 -24.347 1.00 92.81 188 TRP A CA 1
ATOM 1473 C C . TRP A 1 188 ? 11.636 -5.926 -24.127 1.00 92.81 188 TRP A C 1
ATOM 1475 O O . TRP A 1 188 ? 10.955 -6.857 -23.710 1.00 92.81 188 TRP A O 1
ATOM 1485 N N . LEU A 1 189 ? 12.959 -6.029 -24.290 1.00 91.12 189 LEU A N 1
ATOM 1486 C CA . LEU A 1 189 ? 13.689 -7.276 -24.019 1.00 91.12 189 LEU A CA 1
ATOM 1487 C C . LEU A 1 189 ? 13.539 -7.743 -22.566 1.00 91.12 189 LEU A C 1
ATOM 1489 O O . LEU A 1 189 ? 13.544 -8.935 -22.278 1.00 91.12 189 LEU A O 1
ATOM 1493 N N . ARG A 1 190 ? 13.424 -6.807 -21.619 1.00 87.69 190 ARG A N 1
ATOM 1494 C CA . ARG A 1 190 ? 13.274 -7.128 -20.197 1.00 87.69 190 ARG A CA 1
ATOM 1495 C C . ARG A 1 190 ? 11.872 -7.631 -19.850 1.00 87.69 190 ARG A C 1
ATOM 1497 O O . ARG A 1 190 ? 11.759 -8.432 -18.917 1.00 87.69 190 ARG A O 1
ATOM 1504 N N . SER A 1 191 ? 10.843 -7.094 -20.501 1.00 89.44 191 SER A N 1
ATOM 1505 C CA . SER A 1 191 ? 9.437 -7.459 -20.291 1.00 89.44 191 SER A CA 1
ATOM 1506 C C . SER A 1 191 ? 8.972 -8.618 -21.168 1.00 89.44 191 SER A C 1
ATOM 1508 O O . SER A 1 191 ? 7.856 -9.087 -20.979 1.00 89.44 191 SER A O 1
ATOM 1510 N N . ASP A 1 192 ? 9.797 -9.068 -22.113 1.00 90.56 192 ASP A N 1
ATOM 1511 C CA . ASP A 1 192 ? 9.488 -10.191 -22.990 1.00 90.56 192 ASP A CA 1
ATOM 1512 C C . ASP A 1 192 ? 9.203 -11.472 -22.166 1.00 90.56 192 ASP A C 1
ATOM 1514 O O . ASP A 1 192 ? 10.078 -11.922 -21.409 1.00 90.56 192 ASP A O 1
ATOM 1518 N N . PRO A 1 193 ? 7.997 -12.066 -22.292 1.00 88.31 193 PRO A N 1
ATOM 1519 C CA . PRO A 1 193 ? 7.609 -13.273 -21.563 1.00 88.31 193 PRO A CA 1
ATOM 1520 C C . PRO A 1 193 ? 8.549 -14.462 -21.787 1.00 88.31 193 PRO A C 1
ATOM 1522 O O . PRO A 1 193 ? 8.807 -15.214 -20.847 1.00 88.31 193 PRO A O 1
ATOM 1525 N N . LEU A 1 194 ? 9.106 -14.608 -22.994 1.00 88.56 194 LEU A N 1
ATOM 1526 C CA . LEU A 1 194 ? 10.022 -15.692 -23.341 1.00 88.56 194 LEU A CA 1
ATOM 1527 C C . LEU A 1 1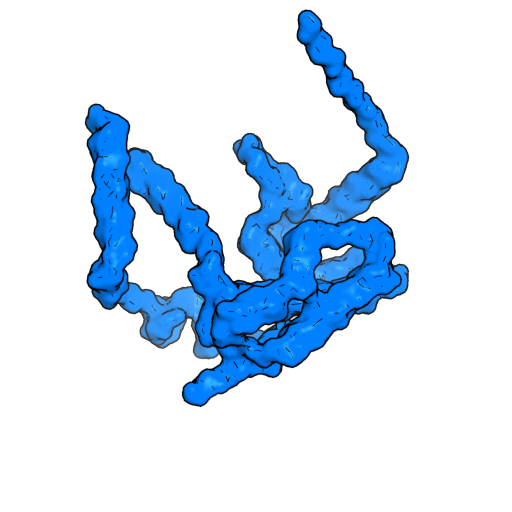94 ? 11.342 -15.555 -22.570 1.00 88.56 194 LEU A C 1
ATOM 1529 O O . LEU A 1 194 ? 11.839 -16.504 -21.970 1.00 88.56 194 LEU A O 1
ATOM 1533 N N . PHE A 1 195 ? 11.911 -14.350 -22.509 1.00 82.31 195 PHE A N 1
ATOM 1534 C CA . PHE A 1 195 ? 13.109 -14.115 -21.695 1.00 82.31 195 PHE A CA 1
ATOM 1535 C C . PHE A 1 195 ? 12.809 -14.186 -20.197 1.00 82.31 195 PHE A C 1
ATOM 1537 O O . PHE A 1 195 ? 13.673 -14.571 -19.400 1.00 82.31 195 PHE A O 1
ATOM 1544 N N . TYR A 1 196 ? 11.585 -13.837 -19.799 1.00 77.44 196 TYR A N 1
ATOM 1545 C CA . TYR A 1 196 ? 11.139 -13.982 -18.422 1.00 77.44 196 TYR A CA 1
ATOM 1546 C C . TYR A 1 196 ? 11.057 -15.456 -17.998 1.00 77.44 196 TYR A C 1
ATOM 1548 O O . TYR A 1 196 ? 11.485 -15.772 -16.884 1.00 77.44 196 TYR A O 1
ATOM 1556 N N . SER A 1 197 ? 10.610 -16.365 -18.874 1.00 81.88 197 SER A N 1
ATOM 1557 C CA . SER A 1 197 ? 10.520 -17.802 -18.568 1.00 81.88 197 SER A CA 1
ATOM 1558 C C . SER A 1 197 ? 11.884 -18.469 -18.374 1.00 81.88 197 SER A C 1
ATOM 1560 O O . SER A 1 197 ? 11.997 -19.421 -17.606 1.00 81.88 197 SER A O 1
ATOM 1562 N N . TYR A 1 198 ? 12.948 -17.943 -18.990 1.00 81.06 198 TYR A N 1
ATOM 1563 C CA . TYR A 1 198 ? 14.319 -18.444 -18.809 1.00 81.06 198 TYR A CA 1
ATOM 1564 C C . TYR A 1 198 ? 15.013 -17.959 -17.526 1.00 81.06 198 TYR A C 1
ATOM 1566 O O . TYR A 1 198 ? 16.174 -18.306 -17.277 1.00 81.06 198 TYR A O 1
ATOM 1574 N N . ARG A 1 199 ? 14.367 -17.124 -16.699 1.00 67.56 199 ARG A N 1
ATOM 1575 C CA . ARG A 1 199 ? 15.034 -16.544 -15.526 1.00 67.56 199 ARG A CA 1
ATOM 1576 C C . ARG A 1 199 ? 15.521 -17.607 -14.545 1.00 67.56 199 ARG A C 1
ATOM 1578 O O . ARG A 1 199 ? 14.826 -18.559 -14.202 1.00 67.56 199 ARG A O 1
ATOM 1585 N N . ARG A 1 200 ? 16.715 -17.355 -13.993 1.00 65.56 200 ARG A N 1
ATOM 1586 C CA . ARG A 1 200 ? 17.281 -18.121 -12.877 1.00 65.56 200 ARG A CA 1
ATOM 1587 C C . ARG A 1 200 ? 16.275 -18.182 -11.737 1.00 65.56 200 ARG A C 1
ATOM 1589 O O . ARG A 1 200 ? 15.964 -17.158 -11.125 1.00 65.56 200 ARG A O 1
ATOM 1596 N N . VAL A 1 201 ? 15.845 -19.396 -11.409 1.00 70.38 201 VAL A N 1
ATOM 1597 C CA . VAL A 1 201 ? 15.086 -19.625 -10.190 1.00 70.38 201 VAL A CA 1
ATOM 1598 C C . VAL A 1 201 ? 15.990 -19.290 -9.016 1.00 70.38 201 VAL A C 1
ATOM 1600 O O . VAL A 1 201 ? 17.020 -19.928 -8.790 1.00 70.38 201 VAL A O 1
ATOM 1603 N N . VAL A 1 202 ? 15.622 -18.238 -8.297 1.00 71.31 202 VAL A N 1
ATOM 1604 C CA . VAL A 1 202 ? 16.322 -17.839 -7.088 1.00 71.31 202 VAL A CA 1
ATOM 1605 C C . VAL A 1 202 ? 16.126 -18.947 -6.060 1.00 71.31 202 VAL A C 1
ATOM 1607 O O . VAL A 1 202 ? 14.999 -19.231 -5.656 1.00 71.31 202 VAL A O 1
ATOM 1610 N N . ARG A 1 203 ? 17.231 -19.582 -5.666 1.00 78.00 203 ARG A N 1
ATOM 1611 C CA . ARG A 1 203 ? 17.260 -20.520 -4.545 1.00 78.00 203 ARG A CA 1
ATOM 1612 C C . ARG A 1 203 ? 17.496 -19.752 -3.254 1.00 78.00 203 ARG A C 1
ATOM 1614 O O . ARG A 1 203 ? 18.271 -18.791 -3.234 1.00 78.00 203 ARG A O 1
ATOM 1621 N N . CYS A 1 204 ? 16.826 -20.176 -2.194 1.00 79.25 204 CYS A N 1
ATOM 1622 C CA . CYS A 1 204 ? 17.051 -19.643 -0.867 1.00 79.25 204 CYS A CA 1
ATOM 1623 C C . CYS A 1 204 ? 18.474 -19.995 -0.411 1.00 79.25 204 CYS A C 1
ATOM 1625 O O . CYS A 1 204 ? 18.841 -21.168 -0.461 1.00 79.25 204 CYS A O 1
ATOM 1627 N N . PRO A 1 205 ? 19.277 -19.027 0.060 1.00 75.12 205 PRO A N 1
ATOM 1628 C CA . PRO A 1 205 ? 20.611 -19.319 0.575 1.00 75.12 205 PRO A CA 1
ATOM 1629 C C . PRO A 1 205 ? 20.583 -20.128 1.883 1.00 75.12 205 PRO A C 1
ATOM 1631 O O . PRO A 1 205 ? 21.580 -20.764 2.193 1.00 75.12 205 PRO A O 1
ATOM 1634 N N . LYS A 1 206 ? 19.467 -20.120 2.635 1.00 78.88 206 LYS A N 1
ATOM 1635 C CA . LYS A 1 206 ? 19.322 -20.872 3.896 1.00 78.88 206 LYS A CA 1
ATOM 1636 C C . LYS A 1 206 ? 18.980 -22.352 3.666 1.00 78.88 206 LYS A C 1
ATOM 1638 O O . LYS A 1 206 ? 19.664 -23.216 4.189 1.00 78.88 206 LYS A O 1
ATOM 1643 N N . CYS A 1 207 ? 17.939 -22.653 2.884 1.00 82.00 207 CYS A N 1
ATOM 1644 C CA . CYS A 1 207 ? 17.441 -24.030 2.710 1.00 82.00 207 CYS A CA 1
ATOM 1645 C C . CYS A 1 207 ? 17.606 -24.611 1.295 1.00 82.00 207 CYS A C 1
ATOM 1647 O O . CYS A 1 207 ? 17.210 -25.744 1.043 1.00 82.00 207 CYS A O 1
ATOM 1649 N N . GLY A 1 208 ? 18.110 -23.838 0.329 1.00 77.44 208 GLY A N 1
ATOM 1650 C CA . GLY A 1 208 ? 18.305 -24.293 -1.052 1.00 77.44 208 GLY A CA 1
ATOM 1651 C C . GLY A 1 208 ? 17.030 -24.462 -1.893 1.00 77.44 208 GLY A C 1
ATOM 1652 O O . GLY A 1 208 ? 17.139 -24.659 -3.108 1.00 77.44 208 GLY A O 1
ATOM 1653 N N . LEU A 1 209 ? 15.835 -24.343 -1.300 1.00 79.44 209 LEU A N 1
ATOM 1654 C CA . LEU A 1 209 ? 14.559 -24.447 -2.012 1.00 79.44 209 LEU A CA 1
ATOM 1655 C C . LEU A 1 209 ? 14.304 -23.244 -2.928 1.00 79.44 209 LEU A C 1
ATOM 1657 O O . LEU A 1 209 ? 14.822 -22.140 -2.739 1.00 79.44 209 LEU A O 1
ATOM 1661 N N . LYS A 1 210 ? 13.487 -23.481 -3.953 1.00 76.38 210 LYS A N 1
ATOM 1662 C CA . LYS A 1 210 ? 13.026 -22.474 -4.913 1.00 76.38 210 LYS A CA 1
ATOM 1663 C C . LYS A 1 210 ? 11.834 -21.699 -4.329 1.00 76.38 210 LYS A C 1
ATOM 1665 O O . LYS A 1 210 ? 11.083 -22.238 -3.527 1.00 76.38 210 LYS A O 1
ATOM 1670 N N . GLY A 1 211 ? 11.648 -20.446 -4.750 1.00 70.44 211 GLY A N 1
ATOM 1671 C CA . GLY A 1 211 ? 10.424 -19.674 -4.462 1.00 70.44 211 GLY A CA 1
ATOM 1672 C C . GLY A 1 211 ? 10.505 -18.684 -3.296 1.00 70.44 211 GLY A C 1
ATOM 1673 O O . GLY A 1 211 ? 9.595 -17.881 -3.126 1.00 70.44 211 GLY A O 1
ATOM 1674 N N . HIS A 1 212 ? 11.603 -18.653 -2.538 1.00 71.94 212 HIS A N 1
ATOM 1675 C CA . HIS A 1 212 ? 11.818 -17.652 -1.491 1.00 71.94 212 HIS A CA 1
ATOM 1676 C C . HIS A 1 212 ? 13.305 -17.293 -1.357 1.00 71.94 212 HIS A C 1
ATOM 1678 O O . HIS A 1 212 ? 14.184 -18.051 -1.767 1.00 71.94 212 HIS A O 1
ATOM 1684 N N . ARG A 1 213 ? 13.605 -16.091 -0.845 1.00 66.62 213 ARG A N 1
ATOM 1685 C CA . ARG A 1 213 ? 14.981 -15.546 -0.837 1.00 66.62 213 ARG A CA 1
ATOM 1686 C C . ARG A 1 213 ? 15.471 -15.078 0.528 1.00 66.62 213 ARG A C 1
ATOM 1688 O O . ARG A 1 213 ? 16.636 -15.283 0.838 1.00 66.62 213 ARG A O 1
ATOM 1695 N N . ARG A 1 214 ? 14.622 -14.394 1.296 1.00 60.00 214 ARG A N 1
ATOM 1696 C CA . ARG A 1 214 ? 14.985 -13.816 2.603 1.00 60.00 214 ARG A CA 1
ATOM 1697 C C . ARG A 1 214 ? 14.235 -14.477 3.752 1.00 60.00 214 ARG A C 1
ATOM 1699 O O . ARG A 1 214 ? 14.883 -14.805 4.738 1.00 60.00 214 ARG A O 1
ATOM 1706 N N . ASN A 1 215 ? 12.940 -14.733 3.563 1.00 62.56 215 ASN A N 1
ATOM 1707 C CA . ASN A 1 215 ? 12.120 -15.432 4.543 1.00 62.56 215 ASN A CA 1
ATOM 1708 C C . ASN A 1 215 ? 12.074 -16.919 4.186 1.00 62.56 215 ASN A C 1
ATOM 1710 O O . ASN A 1 215 ? 11.573 -17.271 3.117 1.00 62.56 215 ASN A O 1
ATOM 1714 N N . CYS A 1 216 ? 12.676 -17.762 5.015 1.00 66.31 216 CYS A N 1
ATOM 1715 C CA . CYS A 1 216 ? 12.781 -19.194 4.797 1.00 66.31 216 CYS A CA 1
ATOM 1716 C C . CYS A 1 216 ? 11.788 -19.935 5.693 1.00 66.31 216 CYS A C 1
ATOM 1718 O O . CYS A 1 216 ? 12.031 -19.990 6.891 1.00 66.31 216 CYS A O 1
ATOM 1720 N N . PRO A 1 217 ? 10.750 -20.588 5.147 1.00 68.00 217 PRO A N 1
ATOM 1721 C CA . PRO A 1 217 ? 9.706 -21.234 5.946 1.00 68.00 217 PRO A CA 1
ATOM 1722 C C . PRO A 1 217 ? 10.211 -22.400 6.813 1.00 68.00 217 PRO A C 1
ATOM 1724 O O . PRO A 1 217 ? 9.526 -22.811 7.737 1.00 68.00 217 PRO A O 1
ATOM 1727 N N . ILE A 1 218 ? 11.399 -22.942 6.516 1.00 69.00 218 ILE A N 1
ATOM 1728 C CA . ILE A 1 218 ? 12.042 -24.000 7.317 1.00 69.00 218 ILE A CA 1
ATOM 1729 C C . ILE A 1 218 ? 12.785 -23.431 8.537 1.00 69.00 218 ILE A C 1
ATOM 1731 O O . ILE A 1 218 ? 12.887 -24.103 9.554 1.00 69.00 218 ILE A O 1
ATOM 1735 N N . TYR A 1 219 ? 13.348 -22.225 8.418 1.00 61.81 219 TYR A N 1
ATOM 1736 C CA . TYR A 1 219 ? 14.308 -21.680 9.393 1.00 61.81 219 TYR A CA 1
ATOM 1737 C C . TYR A 1 219 ? 13.797 -20.452 10.132 1.00 61.81 219 TYR A C 1
ATOM 1739 O O . TYR A 1 219 ? 14.255 -20.166 11.232 1.00 61.81 219 TYR A O 1
ATOM 1747 N N . ASP A 1 220 ? 12.893 -19.703 9.517 1.00 61.56 220 ASP A N 1
ATOM 1748 C CA . ASP A 1 220 ? 12.125 -18.704 10.225 1.00 61.56 220 ASP A CA 1
ATOM 1749 C C . ASP A 1 220 ? 10.972 -19.499 10.833 1.00 61.56 220 ASP A C 1
ATOM 1751 O O . ASP A 1 220 ? 10.030 -19.867 10.128 1.00 61.56 220 ASP A O 1
ATOM 1755 N N . GLU A 1 221 ? 11.136 -19.885 12.102 1.00 53.56 221 GLU A N 1
ATOM 1756 C CA . GLU A 1 221 ? 10.085 -20.507 12.908 1.00 53.56 221 GLU A CA 1
ATOM 1757 C C . GLU A 1 221 ? 8.753 -19.818 12.612 1.00 53.56 221 GLU A C 1
ATOM 1759 O O . GLU A 1 221 ? 8.717 -18.598 12.423 1.00 53.56 221 GLU A O 1
ATOM 1764 N N . LYS A 1 222 ? 7.668 -20.602 12.558 1.00 51.94 222 LYS A N 1
ATOM 1765 C CA . LYS A 1 222 ? 6.298 -20.085 12.551 1.00 51.94 222 LYS A CA 1
ATOM 1766 C C . LYS A 1 222 ? 6.143 -19.162 13.761 1.00 51.94 222 LYS A C 1
ATOM 1768 O O . LYS A 1 222 ? 5.770 -19.605 14.841 1.00 51.94 222 LYS A O 1
ATOM 1773 N N . LEU A 1 223 ? 6.476 -17.885 13.585 1.00 54.09 223 LEU A N 1
ATOM 1774 C CA . LEU A 1 223 ? 6.074 -16.805 14.463 1.00 54.09 223 LEU A CA 1
ATOM 1775 C C . LEU A 1 223 ? 4.579 -17.007 14.653 1.00 54.09 223 LEU A C 1
ATOM 1777 O O . LEU A 1 223 ? 3.870 -17.144 13.654 1.00 54.09 223 LEU A O 1
ATOM 1781 N N . ASN A 1 224 ? 4.149 -17.123 15.912 1.00 57.91 224 ASN A N 1
ATOM 1782 C CA . ASN A 1 224 ? 2.744 -17.252 16.290 1.00 57.91 224 ASN A CA 1
ATOM 1783 C C . ASN A 1 224 ? 1.893 -16.424 15.324 1.00 57.91 224 ASN A C 1
ATOM 1785 O O . ASN A 1 224 ? 2.117 -15.212 15.233 1.00 57.91 224 ASN A O 1
ATOM 1789 N N . GLN A 1 225 ? 1.002 -17.085 14.572 1.00 64.75 225 GLN A N 1
ATOM 1790 C CA . GLN A 1 225 ? 0.114 -16.404 13.631 1.00 64.75 225 GLN A CA 1
ATOM 1791 C C . GLN A 1 225 ? -0.537 -15.249 14.384 1.00 64.75 225 GLN A C 1
ATOM 1793 O O . GLN A 1 225 ? -1.134 -15.437 15.448 1.00 64.75 225 GLN A O 1
ATOM 1798 N N . SER A 1 226 ? -0.326 -14.035 13.888 1.00 78.44 226 SER A N 1
ATOM 1799 C CA . SER A 1 226 ? -0.927 -12.871 14.510 1.00 78.44 226 SER A CA 1
ATOM 1800 C C . SER A 1 226 ? -2.439 -12.932 14.312 1.00 78.44 226 SER A C 1
ATOM 1802 O O . SER A 1 226 ? -2.932 -13.557 13.377 1.00 78.44 226 SER A O 1
ATOM 1804 N N . GLU A 1 227 ? -3.194 -12.256 15.173 1.00 83.19 227 GLU A N 1
ATOM 1805 C CA . GLU A 1 227 ? -4.655 -12.175 15.050 1.00 83.19 227 GLU A CA 1
ATOM 1806 C C . GLU A 1 227 ? -5.098 -11.735 13.641 1.00 83.19 227 GLU A C 1
ATOM 1808 O O . GLU A 1 227 ? -6.057 -12.273 13.096 1.00 83.19 227 GLU A O 1
ATOM 1813 N N . SER A 1 228 ? -4.348 -10.829 12.997 1.00 82.00 228 SER A N 1
ATOM 1814 C CA . SER A 1 228 ? -4.633 -10.433 11.615 1.00 82.00 228 SER A CA 1
ATOM 1815 C C . SER A 1 228 ? -4.293 -11.502 10.580 1.00 82.00 228 SER A C 1
ATOM 1817 O O . SER A 1 228 ? -4.918 -11.506 9.528 1.00 82.00 228 SER A O 1
ATOM 1819 N N . ASP A 1 229 ? -3.341 -12.401 10.838 1.00 84.44 229 ASP A N 1
ATOM 1820 C CA . ASP A 1 229 ? -3.076 -13.532 9.940 1.00 84.44 229 ASP A CA 1
ATOM 1821 C C . ASP A 1 229 ? -4.265 -14.492 9.928 1.00 84.44 229 ASP A C 1
ATOM 1823 O O . ASP A 1 229 ? -4.740 -14.848 8.855 1.00 84.44 229 ASP A O 1
ATOM 1827 N N . ILE A 1 230 ? -4.803 -14.808 11.109 1.00 85.56 230 ILE A N 1
ATOM 1828 C CA . ILE A 1 230 ? -5.968 -15.688 11.264 1.00 85.56 230 ILE A CA 1
ATOM 1829 C C . ILE A 1 230 ? -7.195 -15.086 10.567 1.00 85.56 230 ILE A C 1
ATOM 1831 O O . ILE A 1 230 ? -7.873 -15.773 9.812 1.00 85.56 230 ILE A O 1
ATOM 1835 N N . MET A 1 231 ? -7.463 -13.789 10.768 1.00 87.44 231 MET A N 1
ATOM 1836 C CA . MET A 1 231 ? -8.589 -13.114 10.104 1.00 87.44 231 MET A CA 1
ATOM 1837 C C . MET A 1 231 ? -8.442 -13.062 8.580 1.00 87.44 231 MET A C 1
ATOM 1839 O O . MET A 1 231 ? -9.438 -13.133 7.868 1.00 87.44 231 MET A O 1
ATOM 1843 N N . VAL A 1 232 ? -7.219 -12.897 8.068 1.00 87.62 232 VAL A N 1
ATOM 1844 C CA . VAL A 1 232 ? -6.969 -12.908 6.620 1.00 87.62 232 VAL A CA 1
ATOM 1845 C C . VAL A 1 232 ? -7.193 -14.308 6.050 1.00 87.62 232 VAL A C 1
ATOM 1847 O O . VAL A 1 232 ? -7.836 -14.431 5.014 1.00 87.62 232 VAL A O 1
ATOM 1850 N N . GLU A 1 233 ? -6.687 -15.343 6.723 1.00 87.56 233 GLU A N 1
ATOM 1851 C CA . GLU A 1 233 ? -6.873 -16.740 6.316 1.00 87.56 233 GLU A CA 1
ATOM 1852 C C . GLU A 1 233 ? -8.355 -17.145 6.336 1.00 87.56 233 GLU A C 1
ATOM 1854 O O . GLU A 1 233 ? -8.805 -17.771 5.388 1.00 87.56 233 GLU A O 1
ATOM 1859 N N . ASP A 1 234 ? -9.136 -16.713 7.334 1.00 89.94 234 ASP A N 1
ATOM 1860 C CA . ASP A 1 234 ? -10.580 -17.003 7.417 1.00 89.94 234 ASP A CA 1
ATOM 1861 C C . ASP A 1 234 ? -11.409 -16.382 6.274 1.00 89.94 234 ASP A C 1
ATOM 1863 O O . ASP A 1 234 ? -12.488 -16.878 5.938 1.00 89.94 234 ASP A O 1
ATOM 1867 N N . ILE A 1 235 ? -10.925 -15.289 5.678 1.00 90.75 235 ILE A N 1
ATOM 1868 C CA . ILE A 1 235 ? -11.595 -14.609 4.559 1.00 90.75 235 ILE A CA 1
ATOM 1869 C C . ILE A 1 235 ? -11.159 -15.183 3.205 1.00 90.75 235 ILE A C 1
ATOM 1871 O O . ILE A 1 235 ? -11.878 -15.040 2.214 1.00 90.75 235 ILE A O 1
ATOM 1875 N N . PHE A 1 236 ? -9.993 -15.823 3.125 1.00 90.81 236 PHE A N 1
ATOM 1876 C CA . PHE A 1 236 ? -9.584 -16.484 1.894 1.00 90.81 236 PHE A CA 1
ATOM 1877 C C . PHE A 1 236 ? -10.312 -17.812 1.719 1.00 90.81 236 PHE A C 1
ATOM 1879 O O . PHE A 1 236 ? -10.456 -18.597 2.650 1.00 90.81 236 PHE A O 1
ATOM 1886 N N . VAL A 1 237 ? -10.760 -18.054 0.491 1.00 84.69 237 VAL A N 1
ATOM 1887 C CA . VAL A 1 237 ? -11.384 -19.316 0.099 1.00 84.69 237 VAL A CA 1
ATOM 1888 C C . VAL A 1 237 ? -10.335 -20.160 -0.611 1.00 84.69 237 VAL A C 1
ATOM 1890 O O . VAL A 1 237 ? -9.642 -19.665 -1.510 1.00 84.69 237 VAL A O 1
ATOM 1893 N N . ASP A 1 238 ? -10.218 -21.425 -0.213 1.00 73.19 238 ASP A N 1
ATOM 1894 C CA . ASP A 1 238 ? -9.393 -22.388 -0.932 1.00 73.19 238 ASP A CA 1
ATOM 1895 C C . ASP A 1 238 ? -9.962 -22.573 -2.344 1.00 73.19 238 ASP A C 1
ATOM 1897 O O . ASP A 1 238 ? -11.144 -22.858 -2.535 1.00 73.19 238 ASP A O 1
ATOM 1901 N N . LEU A 1 239 ? -9.117 -22.347 -3.347 1.00 56.38 239 LEU A N 1
ATOM 1902 C CA . LEU A 1 239 ? -9.454 -22.630 -4.736 1.00 56.38 239 LEU A CA 1
ATOM 1903 C C . LEU A 1 239 ? -9.411 -24.155 -4.917 1.00 56.38 239 LEU A C 1
ATOM 1905 O O . LEU A 1 239 ? -8.316 -24.722 -4.906 1.00 56.38 239 LEU A O 1
ATOM 1909 N N . GLU A 1 240 ? -10.576 -24.797 -5.041 1.00 41.81 240 GLU A N 1
ATOM 1910 C CA . GLU A 1 240 ? -10.690 -26.171 -5.567 1.00 41.81 240 GLU A CA 1
ATOM 1911 C C . GLU A 1 240 ? -10.228 -26.258 -7.031 1.00 41.81 240 GLU A C 1
ATOM 1913 O O . GLU A 1 240 ? -10.536 -25.333 -7.824 1.00 41.81 240 GLU A O 1
#

Nearest PDB structures (foldseek):
  6pr5-assembly1_A  TM=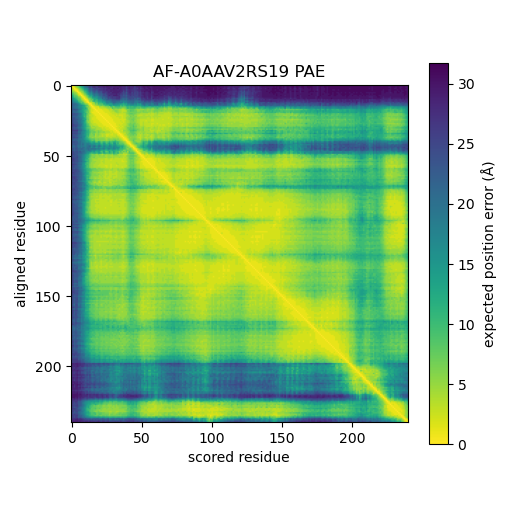8.795E-01  e=6.515E-08  Helicoverpa zea
  6pqr-assembly1_A  TM=6.087E-01  e=4.435E-08  Helicoverpa zea
  6pqn-assembly1_B  TM=6.369E-01  e=1.199E-06  Helicoverpa zea
  6pqn-assembly1_A  TM=6.396E-01  e=1.761E-06  Helicoverpa zea

Mean predicted aligned error: 9.82 Å

Organism: Meganyctiphanes norvegica (NCBI:txid48144)

Radius of gyration: 23.04 Å; Cα contacts (8 Å, |Δi|>4): 198; chains: 1; bounding box: 45×70×57 Å

Secondary structure (DSSP, 8-state):
-PPPP---PPPPHHHHHHHHHHHHHHHHHHHHHSS-TTPBPTTS-S-BS--HHHHHHHTSHHHHHHHHHHPPTTSHHHHHHHHHHHHHHHHHHT-SS-EE-HHHHHHHHHHHHHHHHHH-TTPPPPHHHHIIIIIHHHHHHHTTTB-GGGG-THHHHHHHHHHHHIIIIIS--S-HHHHHHHHHHHHHHHH-HHHHHT---PBPTTT--BS-SS--TTTS------HHHHHHHHHEEP--